Protein AF-A0AAD9Q5M2-F1 (afdb_monomer_lite)

Radius of gyration: 20.78 Å; chains: 1; bounding box: 50×44×52 Å

Foldseek 3Di:
DDDFQKEKEKFFDWDWDPDPDDPDGDIAGQWMKIWMAGPVVRDIAAIEIEGEPPPDPDDPPPDDDPDPRYHYYYDPHPQVRQVVVVVCCVVPAVVVVGGYAYEYCADCRLPPHVVVNCVVVVHDHDPRSVDYHHVVVVVVVCLVVLVDAQLLDKDKDWPPPPDDPVLVCVLLPPAPNPDPPDSPSVVVNCVQAQPDRPPTGMHMDRDGSVRVSCVVVVNDD

Sequence (221 aa):
MGSPEHLVCFHCTTGRVPAEDSDSEEETVSGISWIAVDVKSNQLGSVHRCVVKSGLSGANEALKPNTNLAVSTEAEQLGDALEEFDKFIAKHLTCTGKSWCLVTDGQLPLRHYLHMEACRKKTKLSDHFYSFYDLKKEVKRAVNLGHVLDDTILRARGLPWQASDQDVSNFFKGLNILRFEKGEHRELALKRHKHHLGSRYIEVYRATAQDFLKIVRGKSA

Organism: Acropora cervicornis (NCBI:txid6130)

InterPro domains:
  IPR000504 RNA recognition motif domain [PF28441] (176-219)
  IPR035979 RNA-binding domain superfamily [SSF54928] (149-216)
  IPR036397 Ribonuclease H superfamily [G3DSA:3.30.420.10] (5-191)
  IPR050666 Epithelial Splicing Regulatory [PTHR13976] (151-218)

pLDDT: mean 82.69, std 15.35, range [40.78, 97.38]

Secondary structure (DSSP, 8-state):
-PPPSEEEEEEEEEEE---SS-S---EEEEEEEEEEEETTTTEE-PEEEEEE--S-TT-GGGG--SSTTEEEEEESSHHHHHHHHHHHHIIIIITTT--EEEEESSSHIIIIIIHHHHHHHTPPPPGGGSSEEEHHHHHHHHHHTT---GGG-EEEE---TT--HHHHHHHTTTS-TT-TT-THHHHHHHTTTT-EETTEEPEEEE--HHHHHHHHTT---

Structure (mmCIF, N/CA/C/O backbone):
data_AF-A0AAD9Q5M2-F1
#
_entry.id   AF-A0AAD9Q5M2-F1
#
loop_
_atom_site.group_PDB
_atom_site.id
_atom_site.type_symbol
_atom_site.label_atom_id
_atom_site.label_alt_id
_atom_site.label_comp_id
_atom_site.label_asym_id
_atom_site.label_entity_id
_atom_site.label_seq_id
_atom_site.pdbx_PDB_ins_code
_atom_site.Cartn_x
_atom_site.Cartn_y
_atom_site.Cartn_z
_atom_site.occupancy
_atom_site.B_iso_or_equiv
_atom_site.auth_seq_id
_atom_site.auth_comp_id
_atom_site.auth_asym_id
_atom_site.auth_atom_id
_atom_site.pdbx_PDB_model_num
ATOM 1 N N . MET A 1 1 ? -9.689 -21.876 6.212 1.00 52.84 1 MET A N 1
ATOM 2 C CA . MET A 1 1 ? -10.519 -20.694 5.896 1.00 52.84 1 MET A CA 1
ATOM 3 C C . MET A 1 1 ? -10.543 -20.543 4.385 1.00 52.84 1 MET A C 1
ATOM 5 O O . MET A 1 1 ? -9.517 -20.813 3.773 1.00 52.84 1 MET A O 1
ATOM 9 N N . GLY A 1 2 ? -11.694 -20.221 3.789 1.00 73.12 2 GLY A N 1
ATOM 10 C CA . GLY A 1 2 ? -11.784 -19.961 2.346 1.00 73.12 2 GLY A CA 1
ATOM 11 C C . GLY A 1 2 ? -11.009 -18.702 1.940 1.00 73.12 2 GLY A C 1
ATOM 12 O O . GLY A 1 2 ? -10.593 -17.929 2.803 1.00 73.12 2 GLY A O 1
ATOM 13 N N . SER A 1 3 ? -10.802 -18.504 0.638 1.00 84.06 3 SER A N 1
ATOM 14 C CA . SER A 1 3 ? -10.221 -17.268 0.101 1.00 84.06 3 SER A CA 1
ATOM 15 C C . SER A 1 3 ? -11.133 -16.069 0.408 1.00 84.06 3 SER A C 1
ATOM 17 O O . SER A 1 3 ? -12.341 -16.190 0.187 1.00 84.06 3 SER A O 1
ATOM 19 N N . PRO A 1 4 ? -10.592 -14.933 0.883 1.00 91.50 4 PRO A N 1
ATOM 20 C CA . PRO A 1 4 ? -11.392 -13.752 1.195 1.00 91.50 4 PRO A CA 1
ATOM 21 C C . PRO A 1 4 ? -12.005 -13.154 -0.077 1.00 91.50 4 PRO A C 1
ATOM 23 O O . PRO A 1 4 ? -11.383 -13.155 -1.138 1.00 91.50 4 PRO A O 1
ATOM 26 N N . GLU A 1 5 ? -13.216 -12.612 0.030 1.00 93.69 5 GLU A N 1
ATOM 27 C CA . GLU A 1 5 ? -13.864 -11.901 -1.077 1.00 93.69 5 GLU A CA 1
ATOM 28 C C . GLU A 1 5 ? -13.328 -10.480 -1.252 1.00 93.69 5 GLU A C 1
ATOM 30 O O . GLU A 1 5 ? -13.384 -9.942 -2.356 1.00 93.69 5 GLU A O 1
ATOM 35 N N . HIS A 1 6 ? -12.846 -9.862 -0.171 1.00 95.50 6 HIS A N 1
ATOM 36 C CA . HIS A 1 6 ? -12.293 -8.510 -0.184 1.00 95.50 6 HIS A CA 1
ATOM 37 C C . HIS A 1 6 ? -10.931 -8.462 0.513 1.00 95.50 6 HIS A C 1
ATOM 39 O O . HIS A 1 6 ? -10.715 -9.094 1.548 1.00 95.50 6 HIS A O 1
ATOM 45 N N . LEU A 1 7 ? -10.019 -7.660 -0.027 1.00 96.38 7 LEU A N 1
ATOM 46 C CA . LEU A 1 7 ? -8.771 -7.292 0.637 1.00 96.38 7 LEU A CA 1
ATOM 47 C C . LEU A 1 7 ? -8.882 -5.850 1.117 1.00 96.38 7 LEU A C 1
ATOM 49 O O . LEU A 1 7 ? -9.330 -4.984 0.369 1.00 96.38 7 LEU A O 1
ATOM 53 N N . VAL A 1 8 ? -8.457 -5.578 2.346 1.00 97.00 8 VAL A N 1
ATOM 54 C CA . VAL A 1 8 ? -8.358 -4.210 2.859 1.00 97.00 8 VAL A CA 1
ATOM 55 C C . VAL A 1 8 ? -6.890 -3.865 3.015 1.00 97.00 8 VAL A C 1
ATOM 57 O O . VAL A 1 8 ? -6.238 -4.304 3.961 1.00 97.00 8 VAL A O 1
ATOM 60 N N . CYS A 1 9 ? -6.367 -3.085 2.075 1.00 95.88 9 CYS A N 1
ATOM 61 C CA . CYS A 1 9 ? -5.000 -2.591 2.141 1.00 95.88 9 CYS A CA 1
ATOM 62 C C . CYS A 1 9 ? -4.949 -1.447 3.148 1.00 95.88 9 CYS A C 1
ATOM 64 O O . CYS A 1 9 ? -5.599 -0.425 2.942 1.00 95.88 9 CYS A O 1
ATOM 66 N N . PHE A 1 10 ? -4.183 -1.626 4.218 1.00 96.38 10 PHE A N 1
ATOM 67 C CA . PHE A 1 10 ? -4.043 -0.672 5.309 1.00 96.38 10 PHE A CA 1
ATOM 68 C C . PHE A 1 10 ? -2.602 -0.176 5.405 1.00 96.38 10 PHE A C 1
ATOM 70 O O . PHE A 1 10 ? -1.644 -0.953 5.330 1.00 96.38 10 PHE A O 1
ATOM 77 N N . HIS A 1 11 ? -2.452 1.127 5.605 1.00 94.00 11 HIS A N 1
ATOM 78 C CA . HIS A 1 11 ? -1.169 1.782 5.777 1.00 94.00 11 HIS A CA 1
ATOM 79 C C . HIS A 1 11 ? -1.228 2.798 6.916 1.00 94.00 11 HIS A C 1
ATOM 81 O O . HIS A 1 11 ? -2.185 3.558 7.047 1.00 94.00 11 HIS A O 1
ATOM 87 N N . CYS A 1 12 ? -0.163 2.822 7.707 1.00 91.06 12 CYS A N 1
ATOM 88 C CA . CYS A 1 12 ? 0.040 3.741 8.811 1.00 91.06 12 CYS A CA 1
ATOM 89 C C . CYS A 1 12 ? 1.172 4.697 8.438 1.00 91.06 12 CYS A C 1
ATOM 91 O O . CYS A 1 12 ? 2.267 4.235 8.110 1.00 91.06 12 CYS A O 1
ATOM 93 N N . THR A 1 13 ? 0.916 6.001 8.497 1.00 88.94 13 THR A N 1
ATOM 94 C CA . THR A 1 13 ? 1.941 7.028 8.304 1.00 88.94 13 THR A CA 1
ATOM 95 C C . THR A 1 13 ? 2.505 7.427 9.654 1.00 88.94 13 THR A C 1
ATOM 97 O O . THR A 1 13 ? 1.752 7.698 10.589 1.00 88.94 13 THR A O 1
ATOM 100 N N . THR A 1 14 ? 3.828 7.468 9.754 1.00 87.06 14 THR A N 1
ATOM 101 C CA . THR A 1 14 ? 4.524 7.973 10.934 1.00 87.06 14 THR A CA 1
ATOM 102 C C . THR A 1 14 ? 5.084 9.361 10.654 1.00 87.06 14 THR A C 1
ATOM 104 O O . THR A 1 14 ? 5.370 9.722 9.511 1.00 87.06 14 THR A O 1
ATOM 107 N N . GLY A 1 15 ? 5.185 10.174 11.695 1.00 79.50 15 GLY A N 1
ATOM 108 C CA . GLY A 1 15 ? 5.804 11.486 11.680 1.00 79.50 15 GLY A CA 1
ATOM 109 C C . GLY A 1 15 ? 6.712 11.639 12.890 1.00 79.50 15 GLY A C 1
ATOM 110 O O . GLY A 1 15 ? 6.500 11.014 13.929 1.00 79.50 15 GLY A O 1
ATOM 111 N N . ARG A 1 16 ? 7.736 12.480 12.751 1.00 70.19 16 ARG A N 1
ATOM 112 C CA . ARG A 1 16 ? 8.554 12.889 13.891 1.00 70.19 16 ARG A CA 1
ATOM 113 C C . ARG A 1 16 ? 7.882 14.047 14.600 1.00 70.19 16 ARG A C 1
ATOM 115 O O . ARG A 1 16 ? 7.479 15.017 13.958 1.00 70.19 16 ARG A O 1
ATOM 122 N N . VAL A 1 17 ? 7.814 13.949 15.918 1.00 61.53 17 VAL A N 1
ATOM 123 C CA . VAL A 1 17 ? 7.529 15.089 16.782 1.00 61.53 17 VAL A CA 1
ATOM 124 C C . VAL A 1 17 ? 8.871 15.764 17.081 1.00 61.53 17 VAL A C 1
ATOM 126 O O . VAL A 1 17 ? 9.741 15.101 17.645 1.00 61.53 17 VAL A O 1
ATOM 129 N N . PRO A 1 18 ? 9.097 17.034 16.693 1.00 53.47 18 PRO A N 1
ATOM 130 C CA . PRO A 1 18 ? 10.278 17.764 17.136 1.00 53.47 18 PRO A CA 1
ATOM 131 C C . PRO A 1 18 ? 10.178 17.932 18.655 1.00 53.47 18 PRO A C 1
ATOM 133 O O . PRO A 1 18 ? 9.281 18.618 19.141 1.00 53.47 18 PRO A O 1
ATOM 136 N N . ALA A 1 19 ? 11.035 17.253 19.412 1.00 54.69 19 ALA A N 1
ATOM 137 C CA . ALA A 1 19 ? 11.136 17.476 20.846 1.00 54.69 19 ALA A CA 1
ATOM 138 C C . ALA A 1 19 ? 11.961 18.749 21.069 1.00 54.69 19 ALA A C 1
ATOM 140 O O . ALA A 1 19 ? 13.082 18.830 20.573 1.00 54.69 19 ALA A O 1
ATOM 141 N N . GLU A 1 20 ? 11.421 19.735 21.791 1.00 53.16 20 GLU A N 1
A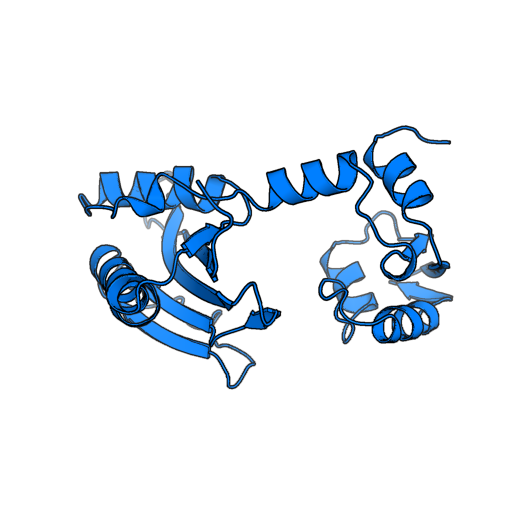TOM 142 C CA . GLU A 1 20 ? 12.157 20.981 22.040 1.00 53.16 20 GLU A CA 1
ATOM 143 C C . GLU A 1 20 ? 13.368 20.801 22.971 1.00 53.16 20 GLU A C 1
ATOM 145 O O . GLU A 1 20 ? 14.237 21.649 22.912 1.00 53.16 20 GLU A O 1
ATOM 150 N N . ASP A 1 21 ? 13.517 19.703 23.729 1.00 48.78 21 ASP A N 1
ATOM 151 C CA . ASP A 1 21 ? 14.682 19.504 24.624 1.00 48.78 21 ASP A CA 1
ATOM 152 C C . ASP A 1 21 ? 14.940 18.021 25.022 1.00 48.78 21 ASP A C 1
ATOM 154 O O . ASP A 1 21 ? 15.323 17.716 26.152 1.00 48.78 21 ASP A O 1
ATOM 158 N N . SER A 1 22 ? 14.718 17.044 24.130 1.00 50.09 22 SER A N 1
ATOM 159 C CA . SER A 1 22 ? 14.981 15.619 24.431 1.00 50.09 22 SER A CA 1
ATOM 160 C C . SER A 1 22 ? 15.646 14.896 23.261 1.00 50.09 22 SER A C 1
ATOM 162 O O . SER A 1 22 ? 15.088 14.868 22.168 1.00 50.09 22 SER A O 1
ATOM 164 N N . ASP A 1 23 ? 16.775 14.221 23.517 1.00 54.19 23 ASP A N 1
ATOM 165 C CA . ASP A 1 23 ? 17.472 13.301 22.588 1.00 54.19 23 ASP A CA 1
ATOM 166 C C . ASP A 1 23 ? 16.627 12.063 22.189 1.00 54.19 23 ASP A C 1
ATOM 168 O O . ASP A 1 23 ? 17.090 11.171 21.475 1.00 54.19 23 ASP A O 1
ATOM 172 N N . SER A 1 24 ? 15.375 11.965 22.649 1.00 53.31 24 SER A N 1
ATOM 173 C CA . SER A 1 24 ? 14.448 10.907 22.248 1.00 53.31 24 SER A CA 1
ATOM 174 C C . SER A 1 24 ? 13.749 11.252 20.926 1.00 53.31 24 SER A C 1
ATOM 176 O O . SER A 1 24 ? 12.698 11.898 20.914 1.00 53.31 24 SER A O 1
ATOM 178 N N . GLU A 1 25 ? 14.299 10.779 19.807 1.00 56.78 25 GLU A N 1
ATOM 179 C CA . GLU A 1 25 ? 13.623 10.787 18.502 1.00 56.78 25 GLU A CA 1
ATOM 180 C C . GLU A 1 25 ? 12.449 9.788 18.496 1.00 56.78 25 GLU A C 1
ATOM 182 O O . GLU A 1 25 ? 12.592 8.630 18.103 1.00 56.78 25 GLU A O 1
ATOM 187 N N . GLU A 1 26 ? 11.267 10.206 18.953 1.00 64.38 26 GLU A N 1
ATOM 188 C CA . GLU A 1 26 ? 10.081 9.347 18.916 1.00 64.38 26 GLU A CA 1
ATOM 189 C C . GLU A 1 26 ? 9.253 9.575 17.643 1.00 64.38 26 GLU A C 1
ATOM 191 O O . GLU A 1 26 ? 8.664 10.638 17.430 1.00 64.38 26 GLU A O 1
ATOM 196 N N . GLU A 1 27 ? 9.184 8.549 16.789 1.00 76.25 27 GLU A N 1
ATOM 197 C CA . GLU A 1 27 ? 8.217 8.492 15.690 1.00 76.25 27 GLU A CA 1
ATOM 198 C C . GLU A 1 27 ? 6.835 8.105 16.226 1.00 76.25 27 GLU A C 1
ATOM 200 O O . GLU A 1 27 ? 6.674 7.081 16.896 1.00 76.25 27 GLU A O 1
ATOM 205 N N . THR A 1 28 ? 5.827 8.910 15.899 1.00 83.75 28 THR A N 1
ATOM 206 C CA . THR A 1 28 ? 4.421 8.651 16.228 1.00 83.75 28 THR A CA 1
ATOM 207 C C . THR A 1 28 ? 3.598 8.525 14.952 1.00 83.75 28 THR A C 1
ATOM 209 O O . THR A 1 28 ? 3.954 9.034 13.893 1.00 83.75 28 THR A O 1
ATOM 212 N N . VAL A 1 29 ? 2.489 7.810 15.025 1.00 88.81 29 VAL A N 1
ATOM 213 C CA . VAL A 1 29 ? 1.484 7.657 13.987 1.00 88.81 29 VAL A CA 1
ATOM 214 C C . VAL A 1 29 ? 0.796 9.001 13.787 1.00 88.81 29 VAL A C 1
ATOM 216 O O . VAL A 1 29 ? 0.002 9.462 14.606 1.00 88.81 29 VAL A O 1
ATOM 219 N N . SER A 1 30 ? 1.103 9.622 12.655 1.00 89.56 30 SER A N 1
ATOM 220 C CA . SER A 1 30 ? 0.523 10.887 12.207 1.00 89.56 30 SER A CA 1
ATOM 221 C C . SER A 1 30 ? -0.753 10.685 11.390 1.00 89.56 30 SER A C 1
ATOM 223 O O . SER A 1 30 ? -1.471 11.640 11.103 1.00 89.56 30 SER A O 1
ATOM 225 N N . GLY A 1 31 ? -1.061 9.447 11.001 1.00 91.81 31 GLY A N 1
ATOM 226 C CA . GLY A 1 31 ? -2.261 9.141 10.241 1.00 91.81 31 GLY A CA 1
ATOM 227 C C . GLY A 1 31 ? -2.369 7.682 9.829 1.00 91.81 31 GLY A C 1
ATOM 228 O O . GLY A 1 31 ? -1.422 6.897 9.914 1.00 91.81 31 GLY A O 1
ATOM 229 N N . ILE A 1 32 ? -3.553 7.330 9.348 1.00 94.56 32 ILE A N 1
ATOM 230 C CA . ILE A 1 32 ? -3.849 6.022 8.774 1.00 94.56 32 ILE A CA 1
ATOM 231 C C . ILE A 1 32 ? -4.537 6.199 7.424 1.00 94.56 32 ILE A C 1
ATOM 233 O O . ILE A 1 32 ? -5.178 7.212 7.142 1.00 94.56 32 ILE A O 1
ATOM 237 N N . SER A 1 33 ? -4.403 5.202 6.563 1.00 95.62 33 SER A N 1
ATOM 238 C CA . SER A 1 33 ? -5.088 5.169 5.279 1.00 95.62 33 SER A CA 1
ATOM 239 C C . SER A 1 33 ? -5.440 3.747 4.895 1.00 95.62 33 SER A C 1
ATOM 241 O O . SER A 1 33 ? -4.725 2.803 5.238 1.00 95.62 33 SER A O 1
ATOM 243 N N . TRP A 1 34 ? -6.553 3.596 4.189 1.00 96.81 34 TRP A N 1
ATOM 244 C CA . TRP A 1 34 ? -7.026 2.295 3.759 1.00 96.81 34 TRP A CA 1
ATOM 245 C C . TRP A 1 34 ? -7.781 2.355 2.437 1.00 96.81 34 TRP A C 1
ATOM 247 O O . TRP A 1 34 ? -8.295 3.393 2.021 1.00 96.81 34 TRP A O 1
ATOM 257 N N . ILE A 1 35 ? -7.847 1.208 1.774 1.00 95.81 35 ILE A N 1
ATOM 258 C CA . ILE A 1 35 ? -8.644 0.995 0.570 1.00 95.81 35 ILE A CA 1
ATOM 259 C C . ILE A 1 35 ? -9.147 -0.447 0.551 1.00 95.81 35 ILE A C 1
ATOM 261 O O . ILE A 1 35 ? -8.401 -1.380 0.850 1.00 95.81 35 ILE A O 1
ATOM 265 N N . ALA A 1 36 ? -10.421 -0.626 0.205 1.00 95.44 36 ALA A N 1
ATOM 266 C CA . ALA A 1 36 ? -11.005 -1.942 -0.019 1.00 95.44 36 ALA A CA 1
ATOM 267 C C . ALA A 1 36 ? -10.875 -2.339 -1.494 1.00 95.44 36 ALA A C 1
ATOM 269 O O . ALA A 1 36 ? -11.099 -1.521 -2.389 1.00 95.44 36 ALA A O 1
ATOM 270 N N . VAL A 1 37 ? -10.540 -3.602 -1.735 1.00 94.81 37 VAL A N 1
ATOM 271 C CA . VAL A 1 37 ? -10.412 -4.206 -3.062 1.00 94.81 37 VAL A CA 1
ATOM 272 C C . VAL A 1 37 ? -11.346 -5.403 -3.137 1.00 94.81 37 VAL A C 1
ATOM 274 O O . VAL A 1 37 ? -11.250 -6.310 -2.309 1.00 94.81 37 VAL A O 1
ATOM 277 N N . ASP A 1 38 ? -12.241 -5.414 -4.120 1.00 92.62 38 ASP A N 1
ATOM 278 C CA . ASP A 1 38 ? -13.070 -6.580 -4.426 1.00 92.62 38 ASP A CA 1
ATOM 279 C C . ASP A 1 38 ? -12.244 -7.579 -5.250 1.00 92.62 38 ASP A C 1
ATOM 281 O O . ASP A 1 38 ? -11.791 -7.273 -6.356 1.00 92.62 38 ASP A O 1
ATOM 285 N N . VAL A 1 39 ? -12.022 -8.775 -4.698 1.00 91.75 39 VAL A N 1
ATOM 286 C CA . VAL A 1 39 ? -11.119 -9.782 -5.280 1.00 91.75 39 VAL A CA 1
ATOM 287 C C . VAL A 1 39 ? -11.690 -10.380 -6.564 1.00 91.75 39 VAL A C 1
ATOM 289 O O . VAL A 1 39 ? -10.938 -10.704 -7.480 1.00 91.75 39 VAL A O 1
ATOM 292 N N . LYS A 1 40 ? -13.016 -10.532 -6.652 1.00 88.44 40 LYS A N 1
ATOM 293 C CA . LYS A 1 40 ? -13.676 -11.181 -7.794 1.00 88.44 40 LYS A CA 1
ATOM 294 C C . LYS A 1 40 ? -13.673 -10.279 -9.025 1.00 88.44 40 LYS A C 1
ATOM 296 O O . LYS A 1 40 ? -13.466 -10.753 -10.136 1.00 88.44 40 LYS A O 1
ATOM 301 N N . SER A 1 41 ? -13.919 -8.990 -8.822 1.00 89.75 41 SER A N 1
ATOM 302 C CA . SER A 1 41 ? -14.012 -7.992 -9.891 1.00 89.75 41 SER A CA 1
ATOM 303 C C . SER A 1 41 ? -12.706 -7.233 -10.141 1.00 89.75 41 SER A C 1
ATOM 305 O O . SER A 1 41 ? -12.623 -6.501 -11.126 1.00 89.75 41 SER A O 1
ATOM 307 N N . ASN A 1 42 ? -11.697 -7.402 -9.275 1.00 85.19 42 ASN A N 1
ATOM 308 C CA . ASN A 1 42 ? -10.450 -6.632 -9.273 1.00 85.19 42 ASN A CA 1
ATOM 309 C C . ASN A 1 42 ? -10.706 -5.111 -9.291 1.00 85.19 42 ASN A C 1
ATOM 311 O O . ASN A 1 42 ? -10.030 -4.344 -9.980 1.00 85.19 42 ASN A O 1
ATOM 315 N N . GLN A 1 43 ? -11.735 -4.672 -8.561 1.00 86.19 43 GLN A N 1
ATOM 316 C CA . GLN A 1 43 ? -12.105 -3.263 -8.464 1.00 86.19 43 GLN A CA 1
ATOM 317 C C . GLN A 1 43 ? -11.622 -2.658 -7.151 1.00 86.19 43 GLN A C 1
ATOM 319 O O . GLN A 1 43 ? -11.790 -3.220 -6.067 1.00 86.19 43 GLN A O 1
ATOM 324 N N . LEU A 1 44 ? -11.029 -1.475 -7.280 1.00 89.06 44 LEU A N 1
ATOM 325 C CA . LEU A 1 44 ? -10.545 -0.643 -6.188 1.00 89.06 44 LEU A CA 1
ATOM 326 C C . LEU A 1 44 ? -11.667 0.292 -5.727 1.00 89.06 44 LEU A C 1
ATOM 328 O O . LEU A 1 44 ? -12.290 0.962 -6.552 1.00 89.06 44 LEU A O 1
ATOM 332 N N . GLY A 1 45 ? -11.903 0.354 -4.417 1.00 89.25 45 GLY A N 1
ATOM 333 C CA . GLY A 1 45 ? -12.743 1.383 -3.808 1.00 89.25 45 GLY A CA 1
ATOM 334 C C . GLY A 1 45 ? -12.049 2.748 -3.743 1.00 89.25 45 GLY A C 1
ATOM 335 O O . GLY A 1 45 ? -10.939 2.937 -4.241 1.00 89.25 45 GLY A O 1
ATOM 336 N N . SER A 1 46 ? -12.695 3.710 -3.087 1.00 91.62 46 SER A N 1
ATOM 337 C CA . SER A 1 46 ? -12.067 4.998 -2.780 1.00 91.62 46 SER A CA 1
ATOM 338 C C . SER A 1 46 ? -10.945 4.827 -1.757 1.00 91.62 46 SER A C 1
ATOM 340 O O . SER A 1 46 ? -11.022 3.980 -0.864 1.00 91.62 46 SER A O 1
ATOM 342 N N . VAL A 1 47 ? -9.904 5.650 -1.872 1.00 93.00 47 VAL A N 1
ATOM 343 C CA . VAL A 1 47 ? -8.855 5.719 -0.848 1.00 93.00 47 VAL A CA 1
ATOM 344 C C . VAL A 1 47 ? -9.388 6.543 0.315 1.00 93.00 47 VAL A C 1
ATOM 346 O O . VAL A 1 47 ? -9.821 7.673 0.112 1.00 93.00 47 VAL A O 1
ATOM 349 N N . HIS A 1 48 ? -9.321 6.000 1.521 1.00 95.31 48 HIS A N 1
ATOM 350 C CA . HIS A 1 48 ? -9.633 6.710 2.753 1.00 95.31 48 HIS A CA 1
ATOM 351 C C . HIS A 1 48 ? -8.339 7.081 3.473 1.00 95.31 48 HIS A C 1
ATOM 353 O O . HIS A 1 48 ? -7.397 6.286 3.522 1.00 95.31 48 HIS A O 1
ATOM 359 N N . ARG A 1 49 ? -8.281 8.288 4.028 1.00 94.25 49 ARG A N 1
ATOM 360 C CA . ARG A 1 49 ? -7.154 8.791 4.811 1.00 94.25 49 ARG A CA 1
ATOM 361 C C . ARG A 1 49 ? -7.680 9.564 6.010 1.00 94.25 49 ARG A C 1
ATOM 363 O O . ARG A 1 49 ? -8.473 10.475 5.829 1.00 94.25 49 ARG A O 1
ATOM 370 N N . CYS A 1 50 ? -7.170 9.252 7.192 1.00 93.81 50 CYS A N 1
ATOM 371 C CA . CYS A 1 50 ? -7.462 9.980 8.418 1.00 93.81 50 CYS A CA 1
ATOM 372 C C . CYS A 1 50 ? -6.146 10.489 9.017 1.00 93.81 50 CYS A C 1
ATOM 374 O O . CYS A 1 50 ? -5.237 9.699 9.290 1.00 93.81 50 CYS A O 1
ATOM 376 N N . VAL A 1 51 ? -6.016 11.808 9.159 1.00 92.06 51 VAL A N 1
ATOM 377 C CA . VAL A 1 51 ? -4.837 12.457 9.754 1.00 92.06 51 VAL A CA 1
ATOM 378 C C . VAL A 1 51 ? -5.063 12.623 11.252 1.00 92.06 51 VAL A C 1
ATOM 380 O O . VAL A 1 51 ? -6.089 13.161 11.660 1.00 92.06 51 VAL A O 1
ATOM 383 N N . VAL A 1 52 ? -4.102 12.195 12.070 1.00 89.94 52 VAL A N 1
ATOM 384 C CA . VAL A 1 52 ? -4.172 12.298 13.532 1.00 89.94 52 VAL A CA 1
ATOM 385 C C . VAL A 1 52 ? -3.437 13.559 13.975 1.00 89.94 52 VAL A C 1
ATOM 387 O O . VAL A 1 52 ? -2.219 13.677 13.817 1.00 89.94 52 VAL A O 1
ATOM 390 N N . LYS A 1 53 ? -4.169 14.510 14.556 1.00 80.56 53 LYS A N 1
ATOM 391 C CA . LYS A 1 53 ? -3.611 15.755 15.090 1.00 80.56 53 LYS A CA 1
ATOM 392 C C . LYS A 1 53 ? -2.854 15.474 16.381 1.00 80.56 53 LYS A C 1
ATOM 394 O O . LYS A 1 53 ? -3.380 15.584 17.481 1.00 80.56 53 LYS A O 1
ATOM 399 N N . SER A 1 54 ? -1.577 15.135 16.265 1.00 64.00 54 SER A N 1
ATOM 400 C CA . SER A 1 54 ? -0.700 14.973 17.426 1.00 64.00 54 SER A CA 1
ATOM 401 C C . SER A 1 54 ? -0.280 16.332 18.008 1.00 64.00 54 SER A C 1
ATOM 403 O O . SER A 1 54 ? 0.896 16.665 17.957 1.00 64.00 54 SER A O 1
ATOM 405 N N . GLY A 1 55 ? -1.222 17.142 18.511 1.00 54.12 55 GLY A N 1
ATOM 406 C CA . GLY A 1 55 ? -0.988 18.316 19.378 1.00 54.12 55 GLY A CA 1
ATOM 407 C C . GLY A 1 55 ? -0.100 19.466 18.862 1.00 54.12 55 GLY A C 1
ATOM 408 O O . GLY A 1 55 ? -0.029 20.502 19.513 1.00 54.12 55 GLY A O 1
ATOM 409 N N . LEU A 1 56 ? 0.556 19.331 17.708 1.00 47.41 56 LEU A N 1
ATOM 410 C CA . LEU A 1 56 ? 1.473 20.308 17.127 1.00 47.41 56 LEU A CA 1
ATOM 411 C C . LEU A 1 56 ? 0.922 20.766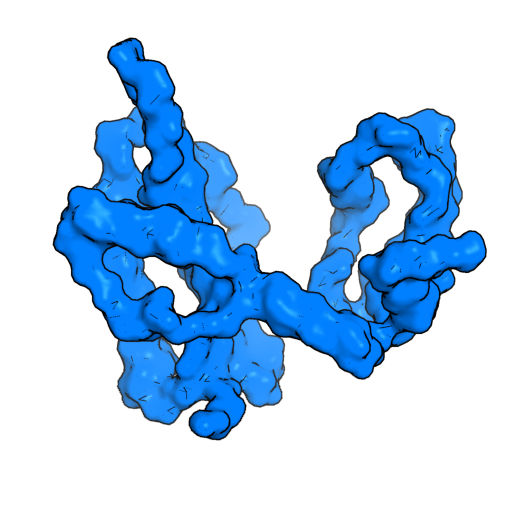 15.777 1.00 47.41 56 LEU A C 1
ATOM 413 O O . LEU A 1 56 ? 1.022 20.092 14.751 1.00 47.41 56 LEU A O 1
ATOM 417 N N . SER A 1 57 ? 0.299 21.939 15.811 1.00 42.81 57 SER A N 1
ATOM 418 C CA . SER A 1 57 ? -0.160 22.680 14.641 1.00 42.81 57 SER A CA 1
ATOM 419 C C . SER A 1 57 ? 1.049 23.105 13.798 1.00 42.81 57 SER A C 1
ATOM 421 O O . SER A 1 57 ? 1.693 24.098 14.125 1.00 42.81 57 SER A O 1
ATOM 423 N N . GLY A 1 58 ? 1.364 22.391 12.708 1.00 44.56 58 GLY A N 1
ATOM 424 C CA . GLY A 1 58 ? 2.378 22.895 11.769 1.00 44.56 58 GLY A CA 1
ATOM 425 C C . GLY A 1 58 ? 2.765 22.068 10.538 1.00 44.56 58 GLY A C 1
ATOM 426 O O . GLY A 1 58 ? 3.292 22.653 9.600 1.00 44.56 58 GLY A O 1
ATOM 427 N N . ALA A 1 59 ? 2.510 20.756 10.464 1.00 43.09 59 ALA A N 1
ATOM 428 C CA . ALA A 1 59 ? 3.126 19.911 9.419 1.00 43.09 59 ALA A CA 1
ATOM 429 C C . ALA A 1 59 ? 2.163 19.303 8.371 1.00 43.09 59 ALA A C 1
ATOM 431 O O . ALA A 1 59 ? 2.511 18.330 7.706 1.00 43.09 59 ALA A O 1
ATOM 432 N N . ASN A 1 60 ? 0.960 19.860 8.180 1.00 47.38 60 ASN A N 1
ATOM 433 C CA . ASN A 1 60 ? -0.082 19.236 7.341 1.00 47.38 60 ASN A CA 1
ATOM 434 C C . ASN A 1 60 ? -0.019 19.537 5.825 1.00 47.38 60 ASN A C 1
ATOM 436 O O . ASN A 1 60 ? -0.866 19.055 5.074 1.00 47.38 60 ASN A O 1
ATOM 440 N N . GLU A 1 61 ? 0.977 20.273 5.322 1.00 49.12 61 GLU A N 1
ATOM 441 C CA . GLU A 1 61 ? 1.005 20.669 3.899 1.00 49.12 61 GLU A CA 1
ATOM 442 C C . GLU A 1 61 ? 1.494 19.566 2.930 1.00 49.12 61 GLU A C 1
ATOM 444 O O . GLU A 1 61 ? 1.236 19.654 1.731 1.00 49.12 61 GLU A O 1
ATOM 449 N N . ALA A 1 62 ? 2.135 18.488 3.405 1.00 43.41 62 ALA A N 1
ATOM 450 C CA . ALA A 1 62 ? 2.734 17.466 2.528 1.00 43.41 62 ALA A CA 1
ATOM 451 C C . ALA A 1 62 ? 1.781 16.335 2.071 1.00 43.41 62 ALA A C 1
ATOM 453 O O . ALA A 1 62 ? 2.182 15.470 1.292 1.00 43.41 62 ALA A O 1
ATOM 454 N N . LEU A 1 63 ? 0.522 16.312 2.530 1.00 48.38 63 LEU A N 1
ATOM 455 C CA . LEU A 1 63 ? -0.403 15.177 2.340 1.00 48.38 63 LEU A CA 1
ATOM 456 C C . LEU A 1 63 ? -1.661 15.499 1.514 1.00 48.38 63 LEU A C 1
ATOM 458 O O . LEU A 1 63 ? -2.625 14.728 1.553 1.00 48.38 63 LEU A O 1
ATOM 462 N N . LYS A 1 64 ? -1.668 16.579 0.721 1.00 43.50 64 LYS A N 1
ATOM 463 C CA . LYS A 1 64 ? -2.785 16.860 -0.199 1.00 43.50 64 LYS A CA 1
ATOM 464 C C . LYS A 1 64 ? -2.786 15.847 -1.362 1.00 43.50 64 LYS A C 1
ATOM 466 O O . LYS A 1 64 ? -1.790 15.738 -2.079 1.00 43.50 64 LYS A O 1
ATOM 471 N N . PRO A 1 65 ? -3.861 15.062 -1.558 1.00 46.53 65 PRO A N 1
ATOM 472 C CA . PRO A 1 65 ? -3.925 14.077 -2.632 1.00 46.53 65 PRO A CA 1
ATOM 473 C C . PRO A 1 65 ? -4.071 14.765 -3.997 1.00 46.53 65 PRO A C 1
ATOM 475 O O . PRO A 1 65 ? -5.028 15.491 -4.234 1.00 46.53 65 PRO A O 1
ATOM 478 N N . ASN A 1 66 ? -3.182 14.456 -4.945 1.00 40.78 66 ASN A N 1
ATOM 479 C CA . ASN A 1 66 ? -3.299 14.863 -6.357 1.00 40.78 66 ASN A CA 1
ATOM 480 C C . ASN A 1 66 ? -4.365 14.057 -7.141 1.00 40.78 66 ASN A C 1
ATOM 482 O O . ASN A 1 66 ? -4.253 13.889 -8.353 1.00 40.78 66 ASN A O 1
ATOM 486 N N . THR A 1 67 ? -5.388 13.507 -6.477 1.00 48.66 67 THR A N 1
ATOM 487 C CA . THR A 1 67 ? -6.385 12.634 -7.126 1.00 48.66 67 THR A CA 1
ATOM 488 C C . THR A 1 67 ? -7.783 12.849 -6.548 1.00 48.66 67 THR A C 1
ATOM 490 O O . THR A 1 67 ? -7.985 12.713 -5.346 1.00 48.66 67 THR A O 1
ATOM 493 N N . ASN A 1 68 ? -8.758 13.123 -7.421 1.00 52.69 68 ASN A N 1
ATOM 494 C CA . ASN A 1 68 ? -10.174 13.395 -7.112 1.00 52.69 68 ASN A CA 1
ATOM 495 C C . ASN A 1 68 ? -10.962 12.190 -6.528 1.00 52.69 68 ASN A C 1
ATOM 497 O O . ASN A 1 68 ? -12.188 12.202 -6.547 1.00 52.69 68 ASN A O 1
ATOM 501 N N . LEU A 1 69 ? -10.289 11.135 -6.050 1.00 64.00 69 LEU A N 1
ATOM 502 C CA . LEU A 1 69 ? -10.896 9.874 -5.582 1.00 64.00 69 LEU A CA 1
ATOM 503 C C . LEU A 1 69 ? -10.562 9.524 -4.117 1.00 64.00 69 LEU A C 1
ATOM 505 O O . LEU A 1 69 ? -10.856 8.417 -3.663 1.00 64.00 69 LEU A O 1
ATOM 509 N N . ALA A 1 70 ? -9.911 10.437 -3.392 1.00 76.19 70 ALA A N 1
ATOM 510 C CA . ALA A 1 70 ? -9.512 10.241 -2.003 1.00 76.19 70 ALA A CA 1
ATOM 511 C C . ALA A 1 70 ? -10.482 10.948 -1.042 1.00 76.19 70 ALA A C 1
ATOM 513 O O . ALA A 1 70 ? -10.765 12.134 -1.202 1.00 76.19 70 ALA A O 1
ATOM 514 N N . VAL A 1 71 ? -10.964 10.219 -0.037 1.00 86.19 71 VAL A N 1
ATOM 515 C CA . VAL A 1 71 ? -11.708 10.753 1.108 1.00 86.19 71 VAL A CA 1
ATOM 516 C C . VAL A 1 71 ? -10.703 11.010 2.225 1.00 86.19 71 VAL A C 1
ATOM 518 O O . VAL A 1 71 ? -10.044 10.075 2.681 1.00 86.19 71 VAL A O 1
ATOM 521 N N . SER A 1 72 ? -10.580 12.266 2.647 1.00 88.38 72 SER A N 1
ATOM 522 C CA . SER A 1 72 ? -9.668 12.675 3.718 1.00 88.38 72 SER A CA 1
ATOM 523 C C . SER A 1 72 ? -10.447 13.235 4.904 1.00 88.38 72 SER A C 1
ATOM 525 O O . SER A 1 72 ? -11.299 14.105 4.720 1.00 88.38 72 SER A O 1
ATOM 527 N N . THR A 1 73 ? -10.124 12.766 6.102 1.00 91.25 73 THR A N 1
ATOM 528 C CA . THR A 1 73 ? -10.687 13.199 7.384 1.00 91.25 73 THR A CA 1
ATOM 529 C C . THR A 1 73 ? -9.574 13.539 8.374 1.00 91.25 73 THR A C 1
ATOM 531 O O . THR A 1 73 ? -8.390 13.267 8.142 1.00 91.25 73 THR A O 1
ATOM 534 N N . GLU A 1 74 ? -9.954 14.170 9.480 1.00 92.44 74 GLU A N 1
ATOM 535 C CA . GLU A 1 74 ? -9.059 14.509 10.581 1.00 92.44 74 GLU A CA 1
ATOM 536 C C . GLU A 1 74 ? -9.607 13.918 11.881 1.00 92.44 74 GLU A C 1
ATOM 538 O O . GLU A 1 74 ? -10.816 13.936 12.116 1.00 92.44 74 GLU A O 1
ATOM 543 N N . ALA A 1 75 ? -8.704 13.427 12.722 1.00 90.31 75 ALA A N 1
ATOM 544 C CA . ALA A 1 75 ? -8.981 12.873 14.037 1.00 90.31 75 ALA A CA 1
ATOM 545 C C . ALA A 1 75 ? -8.126 13.577 15.095 1.00 90.31 75 ALA A C 1
ATOM 547 O O . ALA A 1 75 ? -6.964 13.916 14.850 1.00 90.31 75 ALA A O 1
ATOM 548 N N . GLU A 1 76 ? -8.688 13.764 16.287 1.00 88.44 76 GLU A N 1
ATOM 549 C CA . GLU A 1 76 ? -7.964 14.345 17.420 1.00 88.44 76 GLU A CA 1
ATOM 550 C C . GLU A 1 76 ? -7.007 13.316 18.038 1.00 88.44 76 GLU A C 1
ATOM 552 O O . GLU A 1 76 ? -5.889 13.648 18.428 1.00 88.44 76 GLU A O 1
ATOM 557 N N . GLN A 1 77 ? -7.409 12.042 18.084 1.00 90.75 77 GLN A N 1
ATOM 558 C CA . GLN A 1 77 ? -6.590 10.955 18.612 1.00 90.75 77 GLN A CA 1
ATOM 559 C C . GLN A 1 77 ? -6.535 9.751 17.668 1.00 90.75 77 GLN A C 1
ATOM 561 O O . GLN A 1 77 ? -7.398 9.543 16.817 1.00 90.75 77 GLN A O 1
ATOM 566 N N . LEU A 1 78 ? -5.522 8.897 17.864 1.00 90.69 78 LEU A N 1
ATOM 567 C CA . LEU A 1 78 ? -5.386 7.645 17.111 1.00 90.69 78 LEU A CA 1
ATOM 568 C C . LEU A 1 78 ? -6.622 6.743 17.275 1.00 90.69 78 LEU A C 1
ATOM 570 O O . LEU A 1 78 ? -7.016 6.071 16.328 1.00 90.69 78 LEU A O 1
ATOM 574 N N . GLY A 1 79 ? -7.243 6.747 18.459 1.00 93.12 79 GLY A N 1
ATOM 575 C CA . GLY A 1 79 ? -8.473 5.997 18.717 1.00 93.12 79 GLY A CA 1
ATOM 576 C C . GLY A 1 79 ? -9.624 6.405 17.803 1.00 93.12 79 GLY A C 1
ATOM 577 O O . GLY A 1 79 ? -10.270 5.527 17.241 1.00 93.12 79 GLY A O 1
ATOM 578 N N . ASP A 1 80 ? -9.820 7.706 17.583 1.00 94.25 80 ASP A N 1
ATOM 579 C CA . ASP A 1 80 ? -10.906 8.212 16.734 1.00 94.25 80 ASP A CA 1
ATOM 580 C C . ASP A 1 80 ? -10.689 7.813 15.267 1.00 94.25 80 ASP A C 1
ATOM 582 O O . ASP A 1 80 ? -11.621 7.395 14.580 1.00 94.25 80 ASP A O 1
ATOM 586 N N . ALA A 1 81 ? -9.436 7.868 14.801 1.00 94.56 81 ALA A N 1
ATOM 587 C CA . ALA A 1 81 ? -9.074 7.426 13.458 1.00 94.56 81 ALA A CA 1
ATOM 588 C C . ALA A 1 81 ? -9.338 5.922 13.265 1.00 94.56 81 ALA A C 1
ATOM 590 O O . ALA A 1 81 ? -9.893 5.499 12.250 1.00 94.56 81 ALA A O 1
ATOM 591 N N . LEU A 1 82 ? -8.972 5.100 14.251 1.00 95.69 82 LEU A N 1
ATOM 592 C CA . LEU A 1 82 ? -9.233 3.660 14.219 1.00 95.69 82 LEU A CA 1
ATOM 593 C C . LEU A 1 82 ? -10.730 3.339 14.299 1.00 95.69 82 LEU A C 1
ATOM 595 O O . LEU A 1 82 ? -11.190 2.424 13.623 1.00 95.69 82 LEU A O 1
ATOM 599 N N . GLU A 1 83 ? -11.506 4.116 15.054 1.00 95.75 83 GLU A N 1
ATOM 600 C CA . GLU A 1 83 ? -12.960 3.971 15.088 1.00 95.75 83 GLU A CA 1
ATOM 601 C C . GLU A 1 83 ? -13.591 4.309 13.726 1.00 95.75 83 GLU A C 1
ATOM 603 O O . GLU A 1 83 ? -14.550 3.662 13.301 1.00 95.75 83 GLU A O 1
ATOM 608 N N . GLU A 1 84 ? -13.049 5.294 13.004 1.00 95.94 84 GLU A N 1
ATOM 609 C CA . GLU A 1 84 ? -13.475 5.603 11.637 1.00 95.94 84 GLU A CA 1
ATOM 610 C C . GLU A 1 84 ? -13.216 4.429 10.682 1.00 95.94 84 GLU A C 1
ATOM 612 O O . GLU A 1 84 ? -14.101 4.045 9.905 1.00 95.94 84 GLU A O 1
ATOM 617 N N . PHE A 1 85 ? -12.038 3.812 10.783 1.00 97.00 85 PHE A N 1
ATOM 618 C CA . PHE A 1 85 ? -11.721 2.589 10.052 1.00 97.00 85 PHE A CA 1
ATOM 619 C C . PHE A 1 85 ? -12.706 1.459 10.394 1.00 97.00 85 PHE A C 1
ATOM 621 O O . PHE A 1 85 ? -13.294 0.855 9.494 1.00 97.00 85 PHE A O 1
ATOM 628 N N . ASP A 1 86 ? -12.967 1.218 11.678 1.00 96.75 86 ASP A N 1
ATOM 629 C CA . ASP A 1 86 ? -13.881 0.167 12.132 1.00 96.75 86 ASP A CA 1
ATOM 630 C C . ASP A 1 86 ? -15.317 0.395 11.637 1.00 96.75 86 ASP A C 1
ATOM 632 O O . ASP A 1 86 ? -15.976 -0.541 11.170 1.00 96.75 86 ASP A O 1
ATOM 636 N N . LYS A 1 87 ? -15.794 1.647 11.651 1.00 96.06 87 LYS A N 1
ATOM 637 C CA . LYS A 1 87 ? -17.096 2.038 11.084 1.00 96.06 87 LYS A CA 1
ATOM 638 C C . LYS A 1 87 ? -17.163 1.755 9.587 1.00 96.06 87 LYS A C 1
ATOM 640 O O . LYS A 1 87 ? -18.181 1.246 9.107 1.00 96.06 87 LYS A O 1
ATOM 645 N N . PHE A 1 88 ? -16.094 2.051 8.847 1.00 96.31 88 PHE A N 1
ATOM 646 C CA . PHE A 1 88 ? -16.007 1.729 7.425 1.00 96.31 88 PHE A CA 1
ATOM 647 C C . PHE A 1 88 ? -16.105 0.214 7.196 1.00 96.31 88 PHE A C 1
ATOM 649 O O . PHE A 1 88 ? -16.938 -0.242 6.409 1.00 96.31 88 PHE A O 1
ATOM 656 N N . ILE A 1 89 ? -15.310 -0.576 7.916 1.00 96.38 89 ILE A N 1
ATOM 657 C CA . ILE A 1 89 ? -15.306 -2.038 7.803 1.00 96.38 89 ILE A CA 1
ATOM 658 C C . ILE A 1 89 ? -16.679 -2.626 8.130 1.00 96.38 89 ILE A C 1
ATOM 660 O O . ILE A 1 89 ? -17.200 -3.442 7.364 1.00 96.38 89 ILE A O 1
ATOM 664 N N . ALA A 1 90 ? -17.290 -2.187 9.232 1.00 94.94 90 ALA A N 1
ATOM 665 C CA . ALA A 1 90 ? -18.610 -2.641 9.644 1.00 94.94 90 ALA A CA 1
ATOM 666 C C . ALA A 1 90 ? -19.646 -2.376 8.545 1.00 94.94 90 ALA A C 1
ATOM 668 O O . ALA A 1 90 ? -20.330 -3.298 8.099 1.00 94.94 90 ALA A O 1
ATOM 669 N N . LYS A 1 91 ? -19.695 -1.137 8.048 1.00 93.94 91 LYS A N 1
ATOM 670 C CA . LYS A 1 91 ? -20.661 -0.700 7.037 1.00 93.94 91 LYS A CA 1
ATOM 671 C C . LYS A 1 91 ? -20.487 -1.408 5.693 1.00 93.94 91 LYS A C 1
ATOM 673 O O . LYS A 1 91 ? -21.480 -1.774 5.069 1.00 93.94 91 LYS A O 1
ATOM 678 N N . HIS A 1 92 ? -19.252 -1.562 5.221 1.00 91.38 92 HIS A N 1
ATOM 679 C CA . HIS A 1 92 ? -18.990 -1.992 3.846 1.00 91.38 92 HIS A CA 1
ATOM 680 C C . HIS A 1 92 ? -18.756 -3.502 3.703 1.00 91.38 92 HIS A C 1
ATOM 682 O O . HIS A 1 92 ? -19.048 -4.053 2.637 1.00 91.38 92 HIS A O 1
ATOM 688 N N . LEU A 1 93 ? -18.274 -4.183 4.749 1.00 91.75 93 LEU A N 1
ATOM 689 C CA . LEU A 1 93 ? -17.822 -5.577 4.667 1.00 91.75 93 LEU A CA 1
ATOM 690 C C . LEU A 1 93 ? -18.529 -6.489 5.677 1.00 91.75 93 LEU A C 1
ATOM 692 O O . LEU A 1 93 ? -19.152 -7.474 5.286 1.00 91.75 93 LEU A O 1
ATOM 696 N N . THR A 1 94 ? -18.482 -6.164 6.971 1.00 88.88 94 THR A N 1
ATOM 697 C CA . THR A 1 94 ? -18.981 -7.084 8.009 1.00 88.88 94 THR A CA 1
ATOM 698 C C . THR A 1 94 ? -20.507 -7.195 7.994 1.00 88.88 94 THR A C 1
ATOM 700 O O . THR A 1 94 ? -21.038 -8.302 7.943 1.00 88.88 94 THR A O 1
ATOM 703 N N . CYS A 1 95 ? -21.235 -6.072 7.973 1.00 86.88 95 CYS A N 1
ATOM 704 C CA . CYS A 1 95 ? -22.704 -6.081 7.949 1.00 86.88 95 CYS A CA 1
ATOM 705 C C . CYS A 1 95 ? -23.284 -6.608 6.628 1.00 86.88 95 CYS A C 1
ATOM 707 O O . CYS A 1 95 ? -24.451 -6.986 6.583 1.00 86.88 95 CYS A O 1
ATOM 709 N N . THR A 1 96 ? -22.486 -6.652 5.560 1.00 87.00 96 THR A N 1
ATOM 710 C CA . THR A 1 96 ? -22.885 -7.216 4.262 1.00 87.00 96 THR A CA 1
ATOM 711 C C . THR A 1 96 ? -22.582 -8.714 4.153 1.00 87.00 96 THR A C 1
ATOM 713 O O . THR A 1 96 ? -22.897 -9.322 3.132 1.00 87.00 96 THR A O 1
ATOM 716 N N . GLY A 1 97 ? -21.989 -9.321 5.192 1.00 87.56 97 GLY A N 1
ATOM 717 C CA . GLY A 1 97 ? -21.627 -10.740 5.227 1.00 87.56 97 GLY A CA 1
ATOM 718 C C . GLY A 1 97 ? -20.433 -11.103 4.342 1.00 87.56 97 GLY A C 1
ATOM 719 O O . GLY A 1 97 ? -20.182 -12.285 4.113 1.00 87.56 97 GLY A O 1
ATOM 720 N N . LYS A 1 98 ? -19.697 -10.108 3.834 1.00 87.62 98 LYS A N 1
ATOM 721 C CA . LYS A 1 98 ? -18.553 -10.318 2.947 1.00 87.62 98 LYS A CA 1
ATOM 722 C C . LYS A 1 98 ? -17.338 -10.758 3.749 1.00 87.62 98 LYS A C 1
ATOM 724 O O . LYS A 1 98 ? -16.934 -10.098 4.707 1.00 87.62 98 LYS A O 1
ATOM 729 N N . SER A 1 99 ? -16.707 -11.845 3.318 1.00 93.56 99 SER A N 1
ATOM 730 C CA . SER A 1 99 ? -15.428 -12.256 3.903 1.00 93.56 99 SER A CA 1
ATOM 731 C C . SER A 1 99 ? -14.307 -11.314 3.463 1.00 93.56 99 SER A C 1
ATOM 733 O O . SER A 1 99 ? -14.212 -10.937 2.291 1.00 93.56 99 SER A O 1
ATOM 735 N N . TRP A 1 100 ? -13.441 -10.928 4.395 1.00 95.31 100 TRP A N 1
ATOM 736 C CA . TRP A 1 100 ? -12.346 -10.011 4.109 1.00 95.31 100 TRP A CA 1
ATOM 737 C C . TRP A 1 100 ? -11.135 -10.272 5.001 1.00 95.31 100 TRP A C 1
ATOM 739 O O . TRP A 1 100 ? -11.229 -10.969 6.012 1.00 95.31 100 TRP A O 1
ATOM 749 N N . CYS A 1 101 ? -9.993 -9.709 4.623 1.00 94.88 101 CYS A N 1
ATOM 750 C CA . CYS A 1 101 ? -8.790 -9.718 5.448 1.00 94.88 101 CYS A CA 1
ATOM 751 C C . CYS A 1 101 ? -7.998 -8.419 5.302 1.00 94.88 101 CYS A C 1
ATOM 753 O O . CYS A 1 101 ? -8.027 -7.762 4.255 1.00 94.88 101 CYS A O 1
ATOM 755 N N . LEU A 1 102 ? -7.236 -8.092 6.341 1.00 96.06 102 LEU A N 1
ATOM 756 C CA . LEU A 1 102 ? -6.311 -6.970 6.329 1.00 96.06 102 LEU A CA 1
ATOM 757 C C . LEU A 1 102 ? -5.044 -7.327 5.536 1.00 96.06 102 LEU A C 1
ATOM 759 O O . LEU A 1 102 ? -4.526 -8.441 5.640 1.00 96.06 102 LEU A O 1
ATOM 763 N N . VAL A 1 103 ? -4.528 -6.375 4.765 1.00 95.81 103 VAL A N 1
ATOM 764 C CA . VAL A 1 103 ? -3.287 -6.496 3.991 1.00 95.81 103 VAL A CA 1
ATOM 765 C C . VAL A 1 103 ? -2.394 -5.304 4.303 1.00 95.81 103 VAL A C 1
ATOM 767 O O . VAL A 1 103 ? -2.858 -4.165 4.298 1.00 95.81 103 VAL A O 1
ATOM 770 N N . THR A 1 104 ? -1.107 -5.546 4.541 1.00 95.00 104 THR A N 1
ATOM 771 C CA . THR A 1 104 ? -0.122 -4.488 4.806 1.00 95.00 104 THR A CA 1
ATOM 772 C C . THR A 1 104 ? 1.112 -4.644 3.922 1.00 95.00 104 THR A C 1
ATOM 774 O O . THR A 1 104 ? 1.501 -5.757 3.558 1.00 95.00 104 THR A O 1
ATOM 777 N N . ASP A 1 105 ? 1.778 -3.531 3.601 1.00 91.62 105 ASP A N 1
ATOM 778 C CA . ASP A 1 105 ? 3.074 -3.548 2.907 1.00 91.62 105 ASP A CA 1
ATOM 779 C C . ASP A 1 105 ? 4.232 -3.864 3.875 1.00 91.62 105 ASP A C 1
ATOM 781 O O . ASP A 1 105 ? 5.065 -3.028 4.238 1.00 91.62 105 ASP A O 1
ATOM 785 N N . GLY A 1 106 ? 4.260 -5.110 4.342 1.00 89.06 106 GLY A N 1
ATOM 786 C CA . GLY A 1 106 ? 5.179 -5.556 5.380 1.00 89.06 106 GLY A CA 1
ATOM 787 C C . GLY A 1 106 ? 4.606 -5.428 6.788 1.00 89.06 106 GLY A C 1
ATOM 788 O O . GLY A 1 106 ? 3.620 -4.737 7.045 1.00 89.06 106 GLY A O 1
ATOM 789 N N . GLN A 1 107 ? 5.248 -6.113 7.730 1.00 89.81 107 GLN A N 1
ATOM 790 C CA . GLN A 1 107 ? 4.789 -6.171 9.120 1.00 89.81 107 GLN A CA 1
ATOM 791 C C . GLN A 1 107 ? 5.135 -4.938 9.979 1.00 89.81 107 GLN A C 1
ATOM 793 O O . GLN A 1 107 ? 4.490 -4.739 11.005 1.00 89.81 107 GLN A O 1
ATOM 798 N N . LEU A 1 108 ? 6.147 -4.138 9.608 1.00 86.81 108 LEU A N 1
ATOM 799 C CA . LEU A 1 108 ? 6.652 -3.028 10.438 1.00 86.81 108 LEU A CA 1
ATOM 800 C C . LEU A 1 108 ? 5.604 -1.927 10.705 1.00 86.81 108 LEU A C 1
ATOM 802 O O . LEU A 1 108 ? 5.393 -1.631 11.881 1.00 86.81 108 LEU A O 1
ATOM 806 N N . PRO A 1 109 ? 4.890 -1.382 9.691 1.00 83.81 109 PRO A N 1
ATOM 807 C CA . PRO A 1 109 ? 3.842 -0.371 9.896 1.00 83.81 109 PRO A CA 1
ATOM 808 C C . PRO A 1 109 ? 2.822 -0.756 10.969 1.00 83.81 109 PRO A C 1
ATOM 810 O O . PRO A 1 109 ? 2.422 0.062 11.791 1.00 83.81 109 PRO A O 1
ATOM 813 N N . LEU A 1 110 ? 2.431 -2.030 10.985 1.00 88.50 110 LEU A N 1
ATOM 814 C CA . LEU A 1 110 ? 1.395 -2.509 11.883 1.00 88.50 110 LEU A CA 1
ATOM 815 C C . LEU A 1 110 ? 1.946 -2.923 13.250 1.00 88.50 110 LEU A C 1
ATOM 817 O O . LEU A 1 110 ? 1.481 -2.441 14.280 1.00 88.50 110 LEU A O 1
ATOM 821 N N . ARG A 1 111 ? 2.943 -3.815 13.267 1.00 88.56 111 ARG A N 1
ATOM 822 C CA . ARG A 1 111 ? 3.435 -4.427 14.510 1.00 88.56 111 ARG A CA 1
ATOM 823 C C . ARG A 1 111 ? 4.368 -3.527 15.301 1.00 88.56 111 ARG A C 1
ATOM 825 O O . ARG A 1 111 ? 4.409 -3.653 16.517 1.00 88.56 111 ARG A O 1
ATOM 832 N N . HIS A 1 112 ? 5.146 -2.685 14.625 1.00 88.69 112 HIS A N 1
ATOM 833 C CA . HIS A 1 112 ? 6.084 -1.804 15.307 1.00 88.69 112 HIS A CA 1
ATOM 834 C C . HIS A 1 112 ? 5.442 -0.461 15.617 1.00 88.69 112 HIS A C 1
ATOM 836 O O . HIS A 1 112 ? 5.477 -0.048 16.760 1.00 88.69 112 HIS A O 1
ATOM 842 N N . TYR A 1 113 ? 4.805 0.194 14.648 1.00 89.81 113 TYR A N 1
ATOM 843 C CA . TYR A 1 113 ? 4.286 1.541 14.883 1.00 89.81 113 TYR A CA 1
ATOM 844 C C . TYR A 1 113 ? 2.887 1.525 15.497 1.00 89.81 113 TYR A C 1
ATOM 846 O O . TYR A 1 113 ? 2.718 1.949 16.639 1.00 89.81 113 TYR A O 1
ATOM 854 N N . LEU A 1 114 ? 1.893 0.960 14.801 1.00 92.38 114 LEU A N 1
ATOM 855 C CA . LEU A 1 114 ? 0.506 1.016 15.275 1.00 92.38 114 LEU A CA 1
ATOM 856 C C . LEU A 1 114 ? 0.304 0.313 16.628 1.00 92.38 114 LEU A C 1
ATOM 858 O O . LEU A 1 114 ? -0.307 0.882 17.528 1.00 92.38 114 LEU A O 1
ATOM 862 N N . HIS A 1 115 ? 0.809 -0.914 16.792 1.00 93.25 115 HIS A N 1
ATOM 863 C CA . HIS A 1 115 ? 0.636 -1.663 18.045 1.00 93.25 115 HIS A CA 1
ATOM 864 C C . HIS A 1 115 ? 1.357 -1.007 19.225 1.00 93.25 115 HIS A C 1
ATOM 866 O O . HIS A 1 115 ? 0.789 -0.932 20.314 1.00 93.25 115 HIS A O 1
ATOM 872 N N . MET A 1 116 ? 2.584 -0.514 19.023 1.00 89.81 116 MET A N 1
ATOM 873 C CA . MET A 1 116 ? 3.302 0.197 20.083 1.00 89.81 116 MET A CA 1
ATOM 874 C C . MET A 1 116 ? 2.558 1.465 20.476 1.00 89.81 116 MET A C 1
ATOM 876 O O . MET A 1 116 ? 2.382 1.722 21.664 1.00 89.81 116 MET A O 1
ATOM 880 N N . GLU A 1 117 ? 2.079 2.238 19.503 1.00 89.06 117 GLU A N 1
ATOM 881 C CA . GLU A 1 117 ? 1.359 3.466 19.805 1.00 89.06 117 GLU A CA 1
ATOM 882 C C . GLU A 1 117 ? 0.024 3.217 20.501 1.00 89.06 117 GLU A C 1
ATOM 884 O O . GLU A 1 117 ? -0.281 3.894 21.481 1.00 89.06 117 GLU A O 1
ATOM 889 N N . ALA A 1 118 ? -0.740 2.218 20.061 1.00 91.62 118 ALA A N 1
ATOM 890 C CA . ALA A 1 118 ? -1.979 1.833 20.723 1.00 91.62 118 ALA A CA 1
ATOM 891 C C . ALA A 1 118 ? -1.729 1.428 22.186 1.00 91.62 118 ALA A C 1
ATOM 893 O O . ALA A 1 118 ? -2.445 1.881 23.080 1.00 91.62 118 ALA A O 1
ATOM 894 N N . CYS A 1 119 ? -0.659 0.670 22.457 1.00 90.56 119 CYS A N 1
ATOM 895 C CA . CYS A 1 119 ? -0.232 0.358 23.822 1.00 90.56 119 CYS A CA 1
ATOM 896 C C . CYS A 1 119 ? 0.128 1.620 24.626 1.00 90.56 119 CYS A C 1
ATOM 898 O O . CYS A 1 119 ? -0.321 1.765 25.764 1.00 90.56 119 CYS A O 1
ATOM 900 N N . ARG A 1 120 ? 0.895 2.555 24.046 1.00 87.75 120 ARG A N 1
ATOM 901 C CA . ARG A 1 120 ? 1.318 3.808 24.709 1.00 87.75 120 ARG A CA 1
ATOM 902 C C . ARG A 1 120 ? 0.135 4.720 25.035 1.00 87.75 120 ARG A C 1
ATOM 904 O O . ARG A 1 120 ? 0.042 5.233 26.147 1.00 87.75 120 ARG A O 1
ATOM 911 N N . LYS A 1 121 ? -0.781 4.892 24.080 1.00 86.25 121 LYS A N 1
ATOM 912 C CA . LYS A 1 121 ? -1.975 5.745 24.196 1.00 86.25 121 LYS A CA 1
ATOM 913 C C . LYS A 1 121 ? -3.164 5.035 24.853 1.00 86.25 121 LYS A C 1
ATOM 915 O O . LYS A 1 121 ? -4.224 5.635 24.998 1.00 86.25 121 LYS A O 1
ATOM 920 N N . LYS A 1 122 ? -2.994 3.775 25.279 1.00 88.75 122 LYS A N 1
ATOM 921 C CA . LYS A 1 122 ? -4.047 2.920 25.861 1.00 88.75 122 LYS A CA 1
ATOM 922 C C . LYS A 1 122 ? -5.287 2.806 24.963 1.00 88.75 122 LYS A C 1
ATOM 924 O O . LYS A 1 122 ? -6.412 2.692 25.444 1.00 88.75 122 LYS A O 1
ATOM 929 N N . THR A 1 123 ? -5.076 2.831 23.653 1.00 91.19 123 THR A N 1
ATOM 930 C CA . THR A 1 123 ? -6.122 2.659 22.647 1.00 91.19 123 THR A CA 1
ATOM 931 C C . THR A 1 123 ? -6.350 1.170 22.409 1.00 91.19 123 THR A C 1
ATOM 933 O O . THR A 1 123 ? -5.403 0.411 22.202 1.00 91.19 123 THR A O 1
ATOM 936 N N . LYS A 1 124 ? -7.609 0.731 22.425 1.00 92.31 124 LYS A N 1
ATOM 937 C CA . LYS A 1 124 ? -7.954 -0.662 22.129 1.00 92.31 124 LYS A CA 1
ATOM 938 C C . LYS A 1 124 ? -7.909 -0.896 20.618 1.00 92.31 124 LYS A C 1
ATOM 940 O O . LYS A 1 124 ? -8.612 -0.215 19.882 1.00 92.31 124 LYS A O 1
ATOM 945 N N . LEU A 1 125 ? -7.118 -1.873 20.174 1.00 94.56 125 LEU A N 1
ATOM 946 C CA . LEU A 1 125 ? -7.132 -2.339 18.787 1.00 94.56 125 LEU A CA 1
ATOM 947 C C . LEU A 1 125 ? -8.181 -3.434 18.597 1.00 94.56 125 LEU A C 1
ATOM 949 O O . LEU A 1 125 ? -8.335 -4.318 19.440 1.00 94.56 125 LEU A O 1
ATOM 953 N N . SER A 1 126 ? -8.868 -3.374 17.464 1.00 94.38 126 SER A N 1
ATOM 954 C CA . SER A 1 126 ? -9.794 -4.407 17.012 1.00 94.38 126 SER A CA 1
ATOM 955 C C . SER A 1 126 ? -9.055 -5.665 16.520 1.00 94.38 126 SER A C 1
ATOM 957 O O . SER A 1 126 ? -7.921 -5.599 16.040 1.00 94.38 126 SER A O 1
ATOM 959 N N . ASP A 1 127 ? -9.707 -6.830 16.615 1.00 93.12 127 ASP A N 1
ATOM 960 C CA . ASP A 1 127 ? -9.079 -8.150 16.406 1.00 93.12 127 ASP A CA 1
ATOM 961 C C . ASP A 1 127 ? -8.428 -8.327 15.022 1.00 93.12 127 ASP A C 1
ATOM 963 O O . ASP A 1 127 ? -7.430 -9.035 14.865 1.00 93.12 127 ASP A O 1
ATOM 967 N N . HIS A 1 128 ? -8.958 -7.653 14.001 1.00 92.81 128 HIS A N 1
ATOM 968 C CA . HIS A 1 128 ? -8.442 -7.735 12.634 1.00 92.81 128 HIS A CA 1
ATOM 969 C C . HIS A 1 128 ? -7.040 -7.126 12.471 1.00 92.81 128 HIS A C 1
ATOM 971 O O . HIS A 1 128 ? -6.373 -7.411 11.480 1.00 92.81 128 HIS A O 1
ATOM 977 N N . PHE A 1 129 ? -6.542 -6.346 13.436 1.00 94.75 129 PHE A N 1
ATOM 978 C CA . PHE A 1 129 ? -5.160 -5.858 13.415 1.00 94.75 129 PHE A CA 1
ATOM 979 C C . PHE A 1 129 ? -4.129 -6.923 13.820 1.00 94.75 129 PHE A C 1
ATOM 981 O O . PHE A 1 129 ? -2.934 -6.738 13.590 1.00 94.75 129 PHE A O 1
ATOM 988 N N . TYR A 1 130 ? -4.565 -8.065 14.357 1.00 93.12 130 TYR A N 1
ATOM 989 C CA . TYR A 1 130 ? -3.675 -9.151 14.781 1.00 93.12 130 TYR A CA 1
ATOM 990 C C . TYR A 1 130 ? -3.515 -10.260 13.729 1.00 93.12 130 TYR A C 1
ATOM 992 O O . TYR A 1 130 ? -2.631 -11.110 13.860 1.00 93.12 130 TYR A O 1
ATOM 1000 N N . SER A 1 131 ? -4.320 -10.240 12.660 1.00 91.31 131 SER A N 1
ATOM 1001 C CA . SER A 1 131 ? -4.272 -11.207 11.558 1.00 91.31 131 SER A CA 1
ATOM 1002 C C . SER A 1 131 ? -4.332 -10.495 10.210 1.00 91.31 131 SER A C 1
ATOM 1004 O O . SER A 1 131 ? -5.337 -9.882 9.860 1.00 91.31 131 SER A O 1
ATOM 1006 N N . PHE A 1 132 ? -3.242 -10.567 9.448 1.00 93.38 132 PHE A N 1
ATOM 1007 C CA . PHE A 1 132 ? -3.094 -9.832 8.196 1.00 93.38 132 PHE A CA 1
ATOM 1008 C C . PHE A 1 132 ? -2.182 -10.565 7.210 1.00 93.38 132 PHE A C 1
ATOM 1010 O O . PHE A 1 132 ? -1.301 -11.335 7.607 1.00 93.38 132 PHE A O 1
ATOM 1017 N N . TYR A 1 133 ? -2.361 -10.276 5.921 1.00 93.94 133 TYR A N 1
ATOM 1018 C CA . TYR A 1 133 ? -1.417 -10.657 4.877 1.00 93.94 133 TYR A CA 1
ATOM 1019 C C . TYR A 1 133 ? -0.301 -9.621 4.760 1.00 93.94 133 TYR A C 1
ATOM 1021 O O . TYR A 1 133 ? -0.542 -8.428 4.590 1.00 93.94 133 TYR A O 1
ATOM 1029 N N . ASP A 1 134 ? 0.936 -10.100 4.813 1.00 93.38 134 ASP A N 1
ATOM 1030 C CA . ASP A 1 134 ? 2.126 -9.298 4.557 1.00 93.38 134 ASP A CA 1
ATOM 1031 C C . ASP A 1 134 ? 2.447 -9.367 3.060 1.00 93.38 134 ASP A C 1
ATOM 1033 O O . ASP A 1 134 ? 2.924 -10.391 2.559 1.00 93.38 134 ASP A O 1
ATOM 1037 N N . LEU A 1 135 ? 2.183 -8.274 2.343 1.00 90.88 135 LEU A N 1
ATOM 1038 C CA . LEU A 1 135 ? 2.346 -8.221 0.894 1.00 90.88 135 LEU A CA 1
ATOM 1039 C C . LEU A 1 135 ? 3.795 -8.483 0.468 1.00 90.88 135 LEU A C 1
ATOM 1041 O O . LEU A 1 135 ? 4.018 -9.152 -0.536 1.00 90.88 135 LEU A O 1
ATOM 1045 N N . LYS A 1 136 ? 4.795 -8.054 1.251 1.00 87.50 136 LYS A N 1
ATOM 1046 C CA . LYS A 1 136 ? 6.211 -8.321 0.943 1.00 87.50 136 LYS A CA 1
ATOM 1047 C C . LYS A 1 136 ? 6.511 -9.816 1.004 1.00 87.50 136 LYS A C 1
ATOM 1049 O O . LYS A 1 136 ? 7.235 -10.337 0.151 1.00 87.50 136 LYS A O 1
ATOM 1054 N N . LYS A 1 137 ? 5.942 -10.528 1.981 1.00 88.94 137 LYS A N 1
ATOM 1055 C CA . LYS A 1 137 ? 6.070 -11.992 2.077 1.00 88.94 137 LYS A CA 1
ATOM 1056 C C . LYS A 1 137 ? 5.340 -12.699 0.939 1.00 88.94 137 LYS A C 1
ATOM 1058 O O . LYS A 1 137 ? 5.914 -13.620 0.359 1.00 88.94 137 LYS A O 1
ATOM 1063 N N . GLU A 1 138 ? 4.130 -12.264 0.594 1.00 88.62 138 GLU A N 1
ATOM 1064 C CA . GLU A 1 138 ? 3.362 -12.881 -0.494 1.00 88.62 138 GLU A CA 1
ATOM 1065 C C . GLU A 1 138 ? 3.993 -12.627 -1.868 1.00 88.62 138 GLU A C 1
ATOM 1067 O O . GLU A 1 138 ? 4.143 -13.567 -2.645 1.00 88.62 138 GLU A O 1
ATOM 1072 N N . VAL A 1 139 ? 4.489 -11.416 -2.142 1.00 84.31 139 VAL A N 1
ATOM 1073 C CA . VAL A 1 139 ? 5.250 -11.112 -3.366 1.00 84.31 139 VAL A CA 1
ATOM 1074 C C . VAL A 1 139 ? 6.510 -11.968 -3.431 1.00 84.31 139 VAL A C 1
ATOM 1076 O O . VAL A 1 139 ? 6.764 -12.616 -4.444 1.00 84.31 139 VAL A O 1
ATOM 1079 N N . LYS A 1 140 ? 7.280 -12.062 -2.338 1.00 81.12 140 LYS A N 1
ATOM 1080 C CA . LYS A 1 140 ? 8.463 -12.933 -2.290 1.00 81.12 140 LYS A CA 1
ATOM 1081 C C . LYS A 1 140 ? 8.102 -14.397 -2.557 1.00 81.12 140 LYS A C 1
ATOM 1083 O O . LYS A 1 140 ? 8.832 -15.083 -3.272 1.00 81.12 140 LYS A O 1
ATOM 1088 N N . ARG A 1 141 ? 6.985 -14.888 -2.008 1.00 83.19 141 ARG A N 1
ATOM 1089 C CA . ARG A 1 141 ? 6.484 -16.246 -2.263 1.00 83.19 141 ARG A CA 1
ATOM 1090 C C . ARG A 1 141 ? 6.091 -16.425 -3.731 1.00 83.19 141 ARG A C 1
ATOM 1092 O O . ARG A 1 141 ? 6.542 -17.391 -4.337 1.00 83.19 141 ARG A O 1
ATOM 1099 N N . ALA A 1 142 ? 5.323 -15.505 -4.309 1.00 78.56 142 ALA A N 1
ATOM 1100 C CA . ALA A 1 142 ? 4.905 -15.542 -5.711 1.00 78.56 142 ALA A CA 1
ATOM 1101 C C . ALA A 1 142 ? 6.111 -15.549 -6.664 1.00 78.56 142 ALA A C 1
ATOM 1103 O O . ALA A 1 142 ? 6.199 -16.387 -7.560 1.00 78.56 142 ALA A O 1
ATOM 1104 N N . VAL A 1 143 ? 7.103 -14.695 -6.400 1.00 74.69 143 VAL A N 1
ATOM 1105 C CA . VAL A 1 143 ? 8.386 -14.672 -7.117 1.00 74.69 143 VAL A CA 1
ATOM 1106 C C . VAL A 1 143 ? 9.121 -16.011 -6.959 1.00 74.69 143 VAL A C 1
ATOM 1108 O O . VAL A 1 143 ? 9.614 -16.587 -7.929 1.00 74.69 143 VAL A O 1
ATOM 1111 N N . ASN A 1 144 ? 9.162 -16.593 -5.761 1.00 73.44 144 ASN A N 1
ATOM 1112 C CA . ASN A 1 144 ? 9.785 -17.905 -5.559 1.00 73.44 144 ASN A CA 1
ATOM 1113 C C . ASN A 1 144 ? 9.055 -19.051 -6.285 1.00 73.44 144 ASN A C 1
ATOM 1115 O O . ASN A 1 144 ? 9.714 -19.982 -6.750 1.00 73.44 144 ASN A O 1
ATOM 1119 N N . LEU A 1 145 ? 7.736 -18.952 -6.445 1.00 78.69 145 LEU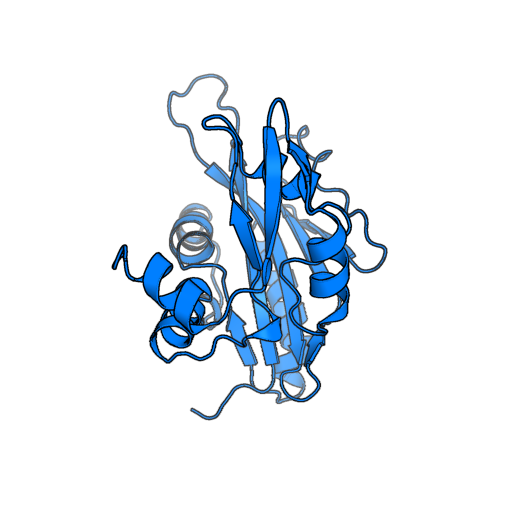 A N 1
ATOM 1120 C CA . LEU A 1 145 ? 6.908 -19.896 -7.205 1.00 78.69 145 LEU A CA 1
ATOM 1121 C C . LEU A 1 145 ? 6.935 -19.654 -8.723 1.00 78.69 145 LEU A C 1
ATOM 1123 O O . LEU A 1 145 ? 6.366 -20.438 -9.472 1.00 78.69 145 LEU A O 1
ATOM 1127 N N . GLY A 1 146 ? 7.611 -18.602 -9.193 1.00 69.69 146 GLY A N 1
ATOM 1128 C CA . GLY A 1 146 ? 7.701 -18.287 -10.618 1.00 69.69 146 GLY A CA 1
ATOM 1129 C C . GLY A 1 146 ? 6.452 -17.616 -11.193 1.00 69.69 146 GLY A C 1
ATOM 1130 O O . GLY A 1 146 ? 6.297 -17.581 -12.407 1.00 69.69 146 GLY A O 1
ATOM 1131 N N . HIS A 1 147 ? 5.581 -17.052 -10.350 1.00 71.69 147 HIS A N 1
ATOM 1132 C CA . HIS A 1 147 ? 4.396 -16.293 -10.768 1.00 71.69 147 HIS A CA 1
ATOM 1133 C C . HIS A 1 147 ? 4.776 -14.860 -11.178 1.00 71.69 147 HIS A C 1
ATOM 1135 O O . HIS A 1 147 ? 4.281 -13.880 -10.626 1.00 71.69 147 HIS A O 1
ATOM 1141 N N . VAL A 1 148 ? 5.714 -14.737 -12.112 1.00 71.50 148 VAL A N 1
ATOM 1142 C CA . VAL A 1 148 ? 6.110 -13.469 -12.730 1.00 71.50 148 VAL A CA 1
ATOM 1143 C C . VAL A 1 148 ? 5.761 -13.584 -14.210 1.00 71.50 148 VAL A C 1
ATOM 1145 O O . VAL A 1 148 ? 6.094 -14.588 -14.833 1.00 71.50 148 VAL A O 1
ATOM 1148 N N . LEU A 1 149 ? 5.059 -12.598 -14.768 1.00 72.00 149 LEU A N 1
ATOM 1149 C CA . LEU A 1 149 ? 4.639 -12.621 -16.171 1.00 72.00 149 LEU A CA 1
ATOM 1150 C C . LEU A 1 149 ? 5.716 -11.997 -17.068 1.00 72.00 149 LEU A C 1
ATOM 1152 O O . LEU A 1 149 ? 6.262 -10.939 -16.754 1.00 72.00 149 LEU A O 1
ATOM 1156 N N . ASP A 1 150 ? 6.011 -12.601 -18.217 1.00 73.00 150 ASP A N 1
ATOM 1157 C CA . ASP A 1 150 ? 7.064 -12.107 -19.121 1.00 73.00 150 ASP A CA 1
ATOM 1158 C C . ASP A 1 150 ? 6.774 -10.711 -19.698 1.00 73.00 150 ASP A C 1
ATOM 1160 O O . ASP A 1 150 ? 7.688 -9.965 -20.062 1.00 73.00 150 ASP A O 1
ATOM 1164 N N . ASP A 1 151 ? 5.505 -10.325 -19.790 1.00 73.69 151 ASP A N 1
ATOM 1165 C CA . ASP A 1 151 ? 5.060 -9.039 -20.323 1.00 73.69 151 ASP A CA 1
ATOM 1166 C C . ASP A 1 151 ? 5.066 -7.901 -19.296 1.00 73.69 151 ASP A C 1
ATOM 1168 O O . ASP A 1 151 ? 4.714 -6.770 -19.628 1.00 73.69 151 ASP A O 1
ATOM 1172 N N . THR A 1 152 ? 5.547 -8.174 -18.086 1.00 74.62 152 THR A N 1
ATOM 1173 C CA . THR A 1 152 ? 5.604 -7.206 -16.985 1.00 74.62 152 THR A CA 1
ATOM 1174 C C . THR A 1 152 ? 7.018 -6.745 -16.652 1.00 74.62 152 THR A C 1
ATOM 1176 O O . THR A 1 152 ? 7.202 -5.756 -15.946 1.00 74.62 152 THR A O 1
ATOM 1179 N N . ILE A 1 153 ? 8.035 -7.416 -17.203 1.00 82.00 153 ILE A N 1
ATOM 1180 C CA . ILE A 1 153 ? 9.434 -7.183 -16.849 1.00 82.00 153 ILE A CA 1
ATOM 1181 C C . ILE A 1 153 ? 10.179 -6.437 -17.964 1.00 82.00 153 ILE A C 1
ATOM 1183 O O . ILE A 1 153 ? 10.119 -6.765 -19.160 1.00 82.00 153 ILE A O 1
ATOM 1187 N N . LEU A 1 154 ? 10.929 -5.420 -17.536 1.00 87.81 154 LEU A N 1
ATOM 1188 C CA . LEU A 1 154 ? 11.918 -4.699 -18.325 1.00 87.81 154 LEU A CA 1
ATOM 1189 C C . LEU A 1 154 ? 13.253 -4.689 -17.597 1.00 87.81 154 LEU A C 1
ATOM 1191 O O . LEU A 1 154 ? 13.313 -4.617 -16.371 1.00 87.81 154 LEU A O 1
ATOM 1195 N N . ARG A 1 155 ? 14.335 -4.720 -18.370 1.00 90.25 155 ARG A N 1
ATOM 1196 C CA . ARG A 1 155 ? 15.692 -4.561 -17.859 1.00 90.25 155 ARG A CA 1
ATOM 1197 C C . ARG A 1 155 ? 16.241 -3.217 -18.307 1.00 90.25 155 ARG A C 1
ATOM 1199 O O . ARG A 1 155 ? 16.383 -2.985 -19.505 1.00 90.25 155 ARG A O 1
ATOM 1206 N N . ALA A 1 156 ? 16.584 -2.373 -17.339 1.00 92.69 156 ALA A N 1
ATOM 1207 C CA . ALA A 1 156 ? 17.368 -1.166 -17.560 1.00 92.69 156 ALA A CA 1
ATOM 1208 C C . ALA A 1 156 ? 18.858 -1.462 -17.319 1.00 92.69 156 ALA A C 1
ATOM 1210 O O . ALA A 1 156 ? 19.214 -2.146 -16.357 1.00 92.69 156 ALA A O 1
ATOM 1211 N N . ARG A 1 157 ? 19.735 -0.973 -18.197 1.00 93.75 157 ARG A N 1
ATOM 1212 C CA . ARG A 1 157 ? 21.198 -1.028 -18.048 1.00 93.75 157 ARG A CA 1
ATOM 1213 C C . ARG A 1 157 ? 21.801 0.360 -18.231 1.00 93.75 157 ARG A C 1
ATOM 1215 O O . ARG A 1 157 ? 21.191 1.233 -18.840 1.00 93.75 157 ARG A O 1
ATOM 1222 N N . GLY A 1 158 ? 23.016 0.539 -17.716 1.00 93.88 158 GLY A N 1
ATOM 1223 C CA . GLY A 1 158 ? 23.756 1.795 -17.857 1.00 93.88 158 GLY A CA 1
ATOM 1224 C C . GLY A 1 158 ? 23.376 2.870 -16.841 1.00 93.88 158 GLY A C 1
ATOM 1225 O O . GLY A 1 158 ? 23.777 4.018 -17.018 1.00 93.88 158 GLY A O 1
ATOM 1226 N N . LEU A 1 159 ? 22.647 2.507 -15.775 1.00 92.94 159 LEU A N 1
ATOM 1227 C CA . LEU A 1 159 ? 22.373 3.416 -14.663 1.00 92.94 159 LEU A CA 1
ATOM 1228 C C . LEU A 1 159 ? 23.702 3.992 -14.131 1.00 92.94 159 LEU A C 1
ATOM 1230 O O . LEU A 1 159 ? 24.630 3.222 -13.861 1.00 92.94 159 LEU A O 1
ATOM 1234 N N . PRO A 1 160 ? 23.833 5.326 -14.016 1.00 93.94 160 PRO A N 1
ATOM 1235 C CA . PRO A 1 160 ? 24.943 5.953 -13.316 1.00 93.94 160 PRO A CA 1
ATOM 1236 C C . PRO A 1 160 ? 25.116 5.357 -11.920 1.00 93.94 160 PRO A C 1
ATOM 1238 O O . PRO A 1 160 ? 24.134 5.083 -11.239 1.00 93.94 160 PRO A O 1
ATOM 1241 N N . TRP A 1 161 ? 26.363 5.225 -11.466 1.00 91.44 161 TRP A N 1
ATOM 1242 C CA . TRP A 1 161 ? 26.674 4.714 -10.124 1.00 91.44 161 TRP A CA 1
ATOM 1243 C C . TRP A 1 161 ? 25.958 5.485 -9.002 1.00 91.44 161 TRP A C 1
ATOM 1245 O O . TRP A 1 161 ? 25.622 4.914 -7.975 1.00 91.44 161 TRP A O 1
ATOM 1255 N N . GLN A 1 162 ? 25.720 6.781 -9.212 1.00 93.25 162 GLN A N 1
ATOM 1256 C CA . GLN A 1 162 ? 25.084 7.677 -8.244 1.00 93.25 162 GLN A CA 1
ATOM 1257 C C . GLN A 1 162 ? 23.563 7.810 -8.443 1.00 93.25 162 GLN A C 1
ATOM 1259 O O . GLN A 1 162 ? 22.953 8.667 -7.814 1.00 93.25 162 GLN A O 1
ATOM 1264 N N . ALA A 1 163 ? 22.949 7.032 -9.344 1.00 92.69 163 ALA A N 1
ATOM 1265 C CA . ALA A 1 163 ? 21.518 7.143 -9.613 1.00 92.69 163 ALA A CA 1
ATOM 1266 C C . ALA A 1 163 ? 20.691 6.692 -8.399 1.00 92.69 163 ALA A C 1
ATOM 1268 O O . ALA A 1 163 ? 20.872 5.584 -7.896 1.00 92.69 163 ALA A O 1
ATOM 1269 N N . SER A 1 164 ? 19.768 7.547 -7.963 1.00 92.12 164 SER A N 1
ATOM 1270 C CA . SER A 1 164 ? 18.824 7.277 -6.876 1.00 92.12 164 SER A CA 1
ATOM 1271 C C . SER A 1 164 ? 17.517 6.653 -7.381 1.00 92.12 164 SER A C 1
ATOM 1273 O O . SER A 1 164 ? 17.182 6.740 -8.567 1.00 92.12 164 SER A O 1
ATOM 1275 N N . ASP A 1 165 ? 16.715 6.097 -6.468 1.00 88.50 165 ASP A N 1
ATOM 1276 C CA . ASP A 1 165 ? 15.359 5.616 -6.776 1.00 88.50 165 ASP A CA 1
ATOM 1277 C C . ASP A 1 165 ? 14.477 6.726 -7.377 1.00 88.50 165 ASP A C 1
ATOM 1279 O O . ASP A 1 165 ? 13.659 6.474 -8.267 1.00 88.50 165 ASP A O 1
ATOM 1283 N N . GLN A 1 166 ? 14.678 7.979 -6.948 1.00 87.81 166 GLN A N 1
ATOM 1284 C CA . GLN A 1 166 ? 13.961 9.134 -7.485 1.00 87.81 166 GLN A CA 1
ATOM 1285 C C . GLN A 1 166 ? 14.369 9.441 -8.931 1.00 87.81 166 GLN A C 1
ATOM 1287 O O . GLN A 1 166 ? 13.505 9.780 -9.741 1.00 87.81 166 GLN A O 1
ATOM 1292 N N . ASP A 1 167 ? 15.648 9.285 -9.286 1.00 92.12 167 ASP A N 1
ATOM 1293 C CA . ASP A 1 167 ? 16.116 9.477 -10.664 1.00 92.12 167 ASP A CA 1
ATOM 1294 C C . ASP A 1 167 ? 15.506 8.436 -11.602 1.00 92.12 167 ASP A C 1
ATOM 1296 O O . ASP A 1 167 ? 15.033 8.774 -12.689 1.00 92.12 167 ASP A O 1
ATOM 1300 N N . VAL A 1 168 ? 15.453 7.175 -11.163 1.00 90.50 168 VAL A N 1
ATOM 1301 C CA . VAL A 1 168 ? 14.825 6.081 -11.920 1.00 90.50 168 VAL A CA 1
ATOM 1302 C C . VAL A 1 168 ? 13.319 6.317 -12.064 1.00 90.50 168 VAL A C 1
ATOM 1304 O O . VAL A 1 168 ? 12.775 6.192 -13.164 1.00 90.50 168 VAL A O 1
ATOM 1307 N N . SER A 1 169 ? 12.648 6.724 -10.983 1.00 87.50 169 SER A N 1
ATOM 1308 C CA . SER A 1 169 ? 11.225 7.085 -10.996 1.00 87.50 169 SER A CA 1
ATOM 1309 C C . SER A 1 169 ? 10.942 8.234 -11.969 1.00 87.50 169 SER A C 1
ATOM 1311 O O . SER A 1 169 ? 10.042 8.146 -12.807 1.00 87.50 169 SER A O 1
ATOM 1313 N N . ASN A 1 170 ? 11.768 9.283 -11.941 1.00 89.88 170 ASN A N 1
ATOM 1314 C CA . ASN A 1 170 ? 11.667 10.418 -12.855 1.00 89.88 170 ASN A CA 1
ATOM 1315 C C . ASN A 1 170 ? 11.909 10.004 -14.312 1.00 89.88 170 ASN A C 1
ATOM 1317 O O . ASN A 1 170 ? 11.162 10.415 -15.203 1.00 89.88 170 ASN A O 1
ATOM 1321 N N . PHE A 1 171 ? 12.901 9.148 -14.563 1.00 91.88 171 PHE A N 1
ATOM 1322 C CA . PHE A 1 171 ? 13.203 8.636 -15.897 1.00 91.88 171 PHE A CA 1
ATOM 1323 C C . PHE A 1 171 ? 12.043 7.845 -16.505 1.00 91.88 171 PHE A C 1
ATOM 1325 O O . PHE A 1 171 ? 11.849 7.902 -17.718 1.00 91.88 171 PHE A O 1
ATOM 1332 N N . PHE A 1 172 ? 11.241 7.154 -15.689 1.00 89.81 172 PHE A N 1
ATOM 1333 C CA . PHE A 1 172 ? 10.037 6.424 -16.104 1.00 89.81 172 PHE A CA 1
ATOM 1334 C C . PHE A 1 172 ? 8.728 7.143 -15.738 1.00 89.81 172 PHE A C 1
ATOM 1336 O O . PHE A 1 172 ? 7.651 6.547 -15.785 1.00 89.81 172 PHE A O 1
ATOM 1343 N N . LYS A 1 173 ? 8.786 8.449 -15.447 1.00 87.62 173 LYS A N 1
ATOM 1344 C CA . LYS A 1 173 ? 7.605 9.238 -15.084 1.00 87.62 173 LYS A CA 1
ATOM 1345 C C . LYS A 1 173 ? 6.516 9.140 -16.156 1.00 87.62 173 LYS A C 1
ATOM 1347 O O . LYS A 1 173 ? 6.797 9.134 -17.363 1.00 87.62 173 LYS A O 1
ATOM 1352 N N . GLY A 1 174 ? 5.271 9.064 -15.684 1.00 82.25 174 GLY A N 1
ATOM 1353 C CA . GLY A 1 174 ? 4.075 8.877 -16.509 1.00 82.25 174 GLY A CA 1
ATOM 1354 C C . GLY A 1 174 ? 3.775 7.416 -16.856 1.00 82.25 174 GLY A C 1
ATOM 1355 O O . GLY A 1 174 ? 2.787 7.151 -17.535 1.00 82.25 174 GLY A O 1
ATOM 1356 N N . LEU A 1 175 ? 4.596 6.467 -16.399 1.00 81.75 175 LEU A N 1
ATOM 1357 C CA . LEU A 1 175 ? 4.353 5.039 -16.567 1.00 81.75 175 LEU A CA 1
ATOM 1358 C C . LEU A 1 175 ? 3.918 4.430 -15.241 1.00 81.75 175 LEU A C 1
ATOM 1360 O O . LEU A 1 175 ? 4.487 4.735 -14.194 1.00 81.75 175 LEU A O 1
ATOM 1364 N N . ASN A 1 176 ? 2.920 3.551 -15.285 1.00 68.50 176 ASN A N 1
ATOM 1365 C CA . ASN A 1 176 ? 2.513 2.812 -14.104 1.00 68.50 176 ASN A CA 1
ATOM 1366 C C . ASN A 1 176 ? 3.356 1.538 -13.980 1.00 68.50 176 ASN A C 1
ATOM 1368 O O . ASN A 1 176 ? 2.961 0.472 -14.438 1.00 68.50 176 ASN A O 1
ATOM 1372 N N . ILE A 1 177 ? 4.542 1.672 -13.386 1.00 64.88 177 ILE A N 1
ATOM 1373 C CA . ILE A 1 177 ? 5.521 0.579 -13.238 1.00 64.88 177 ILE A CA 1
ATOM 1374 C C . ILE A 1 177 ? 4.998 -0.527 -12.294 1.00 64.88 177 ILE A C 1
ATOM 1376 O O . ILE A 1 177 ? 5.515 -1.638 -12.302 1.00 64.88 177 ILE A O 1
ATOM 1380 N N . LEU A 1 178 ? 3.956 -0.241 -11.502 1.00 55.19 178 LEU A N 1
ATOM 1381 C CA . LEU A 1 178 ? 3.395 -1.153 -10.499 1.00 55.19 178 LEU A CA 1
ATOM 1382 C C . LEU A 1 178 ? 2.085 -1.827 -10.932 1.00 55.19 178 LEU A C 1
ATOM 1384 O O . LEU A 1 178 ? 1.701 -2.837 -10.347 1.00 55.19 178 LEU A O 1
ATOM 1388 N N . ARG A 1 179 ? 1.378 -1.288 -11.935 1.00 51.97 179 ARG A N 1
ATOM 1389 C CA . ARG A 1 179 ? 0.078 -1.814 -12.374 1.00 51.97 179 ARG A CA 1
ATOM 1390 C C . ARG A 1 179 ? 0.248 -2.615 -13.655 1.00 51.97 179 ARG A C 1
ATOM 1392 O O . ARG A 1 179 ? 0.178 -2.092 -14.765 1.00 51.97 179 ARG A O 1
ATOM 1399 N N . PHE A 1 180 ? 0.450 -3.909 -13.468 1.00 50.38 180 PHE A N 1
ATOM 1400 C CA . PHE A 1 180 ? 0.642 -4.924 -14.503 1.00 50.38 180 PHE A CA 1
ATOM 1401 C C . PHE A 1 180 ? -0.635 -5.297 -15.263 1.00 50.38 180 PHE A C 1
ATOM 1403 O O . PHE A 1 180 ? -0.831 -6.449 -15.629 1.00 50.38 180 PHE A O 1
ATOM 1410 N N . GLU A 1 181 ? -1.540 -4.346 -15.480 1.00 50.78 181 GLU A N 1
ATOM 1411 C CA . GLU A 1 181 ? -2.838 -4.681 -16.065 1.00 50.78 181 GLU A CA 1
ATOM 1412 C C . GLU A 1 181 ? -2.805 -4.697 -17.598 1.00 50.78 181 GLU A C 1
ATOM 1414 O O . GLU A 1 181 ? -3.683 -5.315 -18.193 1.00 50.78 181 GLU A O 1
ATOM 1419 N N . LYS A 1 182 ? -1.788 -4.101 -18.254 1.00 56.44 182 LYS A N 1
ATOM 1420 C CA . LYS A 1 182 ? -1.591 -4.166 -19.718 1.00 56.44 182 LYS A CA 1
ATOM 1421 C C . LYS A 1 182 ? -0.130 -3.971 -20.144 1.00 56.44 182 LYS A C 1
ATOM 1423 O O . LYS A 1 182 ? 0.561 -3.091 -19.632 1.00 56.44 182 LYS A O 1
ATOM 1428 N N . GLY A 1 183 ? 0.293 -4.681 -21.195 1.00 61.81 183 GLY A N 1
ATOM 1429 C CA . GLY A 1 183 ? 1.589 -4.487 -21.867 1.00 61.81 183 GLY A CA 1
ATOM 1430 C C . GLY A 1 183 ? 1.812 -3.089 -22.478 1.00 61.81 183 GLY A C 1
ATOM 1431 O O . GLY A 1 183 ? 2.926 -2.768 -22.882 1.00 61.81 183 GLY A O 1
ATOM 1432 N N . GLU A 1 184 ? 0.802 -2.215 -22.509 1.00 76.06 184 GLU A N 1
ATOM 1433 C CA . GLU A 1 184 ? 0.900 -0.855 -23.064 1.00 76.06 184 GLU A CA 1
ATOM 1434 C C . GLU A 1 184 ? 1.957 0.003 -22.352 1.00 76.06 184 GLU A C 1
ATOM 1436 O O . GLU A 1 184 ? 2.784 0.646 -23.002 1.00 76.06 184 GLU A O 1
ATOM 1441 N N . HIS A 1 185 ? 1.998 -0.022 -21.015 1.00 79.00 185 HIS A N 1
ATOM 1442 C CA . HIS A 1 185 ? 3.010 0.725 -20.261 1.00 79.00 185 HIS A CA 1
ATOM 1443 C C . HIS A 1 185 ? 4.422 0.169 -20.481 1.00 79.00 185 HIS A C 1
ATOM 1445 O O . HIS A 1 185 ? 5.384 0.941 -20.488 1.00 79.00 185 HIS A O 1
ATOM 1451 N N . ARG A 1 186 ? 4.554 -1.141 -20.731 1.00 81.19 186 ARG A N 1
ATOM 1452 C CA . ARG A 1 186 ? 5.828 -1.765 -21.108 1.00 81.19 186 ARG A CA 1
ATOM 1453 C C . ARG A 1 186 ? 6.313 -1.254 -22.461 1.00 81.19 186 ARG A C 1
ATOM 1455 O O . ARG A 1 186 ? 7.479 -0.881 -22.575 1.00 81.19 186 ARG A O 1
ATOM 1462 N N . GLU A 1 187 ? 5.434 -1.163 -23.457 1.00 85.62 187 GLU A N 1
ATOM 1463 C CA . GLU A 1 187 ? 5.785 -0.586 -24.762 1.00 85.62 187 GLU A CA 1
ATOM 1464 C C . GLU A 1 187 ? 6.209 0.882 -24.645 1.00 85.62 187 GLU A C 1
ATOM 1466 O O . GLU A 1 187 ? 7.183 1.307 -25.266 1.00 85.62 187 GLU A O 1
ATOM 1471 N N . LEU A 1 188 ? 5.525 1.666 -23.809 1.00 88.50 188 LEU A N 1
ATOM 1472 C CA . LEU A 1 188 ? 5.905 3.057 -23.556 1.00 88.50 188 LEU A CA 1
ATOM 1473 C C . LEU A 1 188 ? 7.255 3.179 -22.835 1.00 88.50 188 LEU A C 1
ATOM 1475 O O . LEU A 1 188 ? 8.035 4.075 -23.157 1.00 88.50 188 LEU A O 1
ATOM 1479 N N . ALA A 1 189 ? 7.563 2.279 -21.900 1.00 89.12 189 ALA A N 1
ATOM 1480 C CA . ALA A 1 189 ? 8.865 2.234 -21.237 1.00 89.12 189 ALA A CA 1
ATOM 1481 C C . ALA A 1 189 ? 9.996 1.853 -22.203 1.00 89.12 189 ALA A C 1
ATOM 1483 O O . ALA A 1 189 ? 11.072 2.444 -22.134 1.00 89.12 189 ALA A O 1
ATOM 1484 N N . LEU A 1 190 ? 9.760 0.929 -23.143 1.00 91.19 190 LEU A N 1
ATOM 1485 C CA . LEU A 1 190 ? 10.743 0.563 -24.174 1.00 91.19 190 LEU A CA 1
ATOM 1486 C C . LEU A 1 190 ? 11.138 1.756 -25.055 1.00 91.19 190 LEU A C 1
ATOM 1488 O O . LEU A 1 190 ? 12.292 1.854 -25.468 1.00 91.19 190 LEU A O 1
ATOM 1492 N N . LYS A 1 191 ? 10.229 2.716 -25.274 1.00 93.31 191 LYS A N 1
ATOM 1493 C CA . LYS A 1 191 ? 10.535 3.964 -25.999 1.00 93.31 191 LYS A CA 1
ATOM 1494 C C . LYS A 1 191 ? 11.551 4.858 -25.280 1.00 93.31 191 LYS A C 1
ATOM 1496 O O . LYS A 1 191 ? 12.084 5.764 -25.905 1.00 93.31 191 LYS A O 1
ATOM 1501 N N . ARG A 1 192 ? 11.842 4.618 -23.994 1.00 92.94 192 ARG A N 1
ATOM 1502 C CA . ARG A 1 192 ? 12.887 5.337 -23.241 1.00 92.94 192 ARG A CA 1
ATOM 1503 C C . ARG A 1 192 ? 14.296 4.794 -23.520 1.00 92.94 192 ARG A C 1
ATOM 1505 O O . ARG A 1 192 ? 15.263 5.311 -22.971 1.00 92.94 192 ARG A O 1
ATOM 1512 N N . HIS A 1 193 ? 14.446 3.767 -24.358 1.00 95.25 193 HIS A N 1
ATOM 1513 C CA . HIS A 1 193 ? 15.757 3.259 -24.757 1.00 95.25 193 HIS A CA 1
ATOM 1514 C C . HIS A 1 193 ? 16.635 4.382 -25.352 1.00 95.25 193 HIS A C 1
ATOM 1516 O O . HIS A 1 193 ? 16.195 5.126 -26.225 1.00 95.25 193 HIS A O 1
ATOM 1522 N N . LYS A 1 194 ? 17.880 4.493 -24.868 1.00 95.38 194 LYS A N 1
ATOM 1523 C CA . LYS A 1 194 ? 18.879 5.538 -25.176 1.00 95.38 194 LYS A CA 1
ATOM 1524 C C . LYS A 1 194 ? 18.544 6.955 -24.699 1.00 95.38 194 LYS A C 1
ATOM 1526 O O . LYS A 1 194 ? 19.299 7.883 -24.987 1.00 95.38 194 LYS A O 1
ATOM 1531 N N . HIS A 1 195 ? 17.476 7.147 -23.927 1.00 95.75 195 HIS A N 1
ATOM 1532 C CA . HIS A 1 195 ? 17.297 8.406 -23.205 1.00 95.75 195 HIS A CA 1
ATOM 1533 C C . HIS A 1 195 ? 18.359 8.540 -22.111 1.00 95.75 195 HIS A C 1
ATOM 1535 O O . HIS A 1 195 ? 18.850 7.544 -21.579 1.00 95.75 195 HIS A O 1
ATOM 1541 N N . HIS A 1 196 ? 18.714 9.777 -21.777 1.00 94.38 196 HIS A N 1
ATOM 1542 C CA . HIS A 1 196 ? 19.751 10.048 -20.790 1.00 94.38 196 HIS A CA 1
ATOM 1543 C C . HIS A 1 196 ? 19.179 10.111 -19.375 1.00 94.38 196 HIS A C 1
ATOM 1545 O O . HIS A 1 196 ? 18.121 10.695 -19.142 1.00 94.38 196 HIS A O 1
ATOM 1551 N N . LEU A 1 197 ? 19.919 9.533 -18.434 1.00 94.19 197 LEU A N 1
ATOM 1552 C CA . LEU A 1 197 ? 19.782 9.756 -17.003 1.00 94.19 197 LEU A CA 1
ATOM 1553 C C . LEU A 1 197 ? 21.132 10.296 -16.524 1.00 94.19 197 LEU A C 1
ATOM 1555 O O . LEU A 1 197 ? 22.136 9.580 -16.491 1.00 94.19 197 LEU A O 1
ATOM 1559 N N . GLY A 1 198 ? 21.172 11.598 -16.237 1.00 90.62 198 GLY A N 1
ATOM 1560 C CA . GLY A 1 198 ? 22.423 12.315 -15.997 1.00 90.62 198 GLY A CA 1
ATOM 1561 C C . GLY A 1 198 ? 23.363 12.227 -17.204 1.00 90.62 198 GLY A C 1
ATOM 1562 O O . GLY A 1 198 ? 22.982 12.547 -18.328 1.00 90.62 198 GLY A O 1
ATOM 1563 N N . SER A 1 199 ? 24.595 11.770 -16.976 1.00 89.94 199 SER A N 1
ATOM 1564 C CA . SER A 1 199 ? 25.648 11.679 -17.998 1.00 89.94 199 SER A CA 1
ATOM 1565 C C . SER A 1 199 ? 25.647 10.383 -18.815 1.00 89.94 199 SER A C 1
ATOM 1567 O O . SER A 1 199 ? 26.545 10.183 -19.634 1.00 89.94 199 SER A O 1
ATOM 1569 N N . ARG A 1 200 ? 24.685 9.476 -18.601 1.00 94.94 200 ARG A N 1
ATOM 1570 C CA . ARG A 1 200 ? 24.638 8.182 -19.296 1.00 94.94 200 ARG A CA 1
ATOM 1571 C C . ARG A 1 200 ? 23.322 7.991 -20.022 1.00 94.94 200 ARG A C 1
ATOM 1573 O O . ARG A 1 200 ? 22.262 8.307 -19.489 1.00 94.94 200 ARG A O 1
ATOM 1580 N N . TYR A 1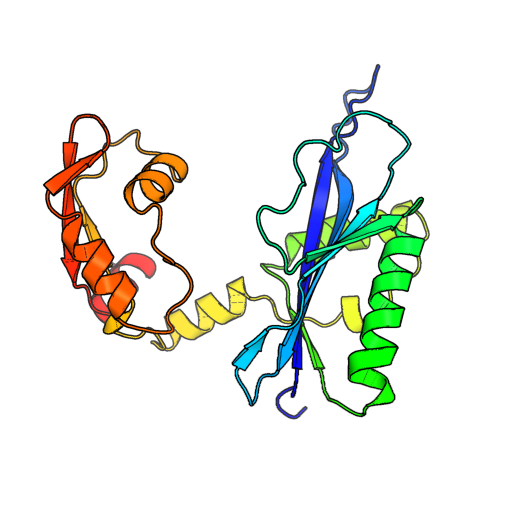 201 ? 23.393 7.426 -21.221 1.00 95.38 201 TYR A N 1
ATOM 1581 C CA . TYR A 1 201 ? 22.211 6.872 -21.860 1.00 95.38 201 TYR A CA 1
ATOM 1582 C C . TYR A 1 201 ? 21.834 5.557 -21.174 1.00 95.38 201 TYR A C 1
ATOM 1584 O O . TYR A 1 201 ? 22.696 4.756 -20.810 1.00 95.38 201 TYR A O 1
ATOM 1592 N N . ILE A 1 202 ? 20.536 5.341 -21.006 1.00 97.38 202 ILE A N 1
ATOM 1593 C CA . ILE A 1 202 ? 19.988 4.132 -20.405 1.00 97.38 202 ILE A CA 1
ATOM 1594 C C . ILE A 1 202 ? 19.508 3.208 -2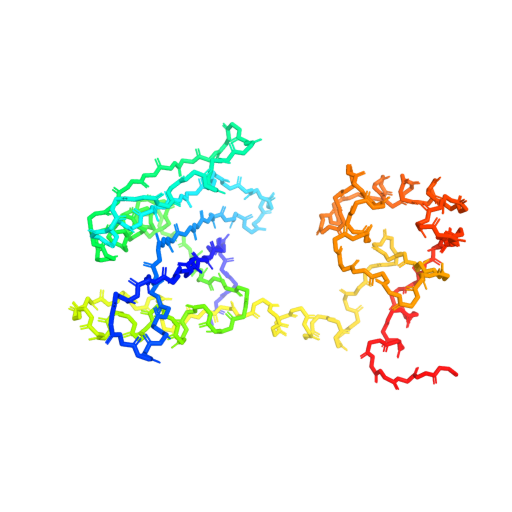1.508 1.00 97.38 202 ILE A C 1
ATOM 1596 O O . ILE A 1 202 ? 18.727 3.591 -22.380 1.00 97.38 202 ILE A O 1
ATOM 1600 N N . GLU A 1 203 ? 19.945 1.960 -21.460 1.00 96.75 203 GLU A N 1
ATOM 1601 C CA . GLU A 1 203 ? 19.424 0.936 -22.347 1.00 96.75 203 GLU A CA 1
ATOM 1602 C C . GLU A 1 203 ? 18.239 0.250 -21.678 1.00 96.75 203 GLU A C 1
ATOM 1604 O O . GLU A 1 203 ? 18.372 -0.311 -20.590 1.00 96.75 203 GLU A O 1
ATOM 1609 N N . VAL A 1 204 ? 17.082 0.274 -22.333 1.00 94.50 204 VAL A N 1
ATOM 1610 C CA . VAL A 1 204 ? 15.876 -0.417 -21.865 1.00 94.50 204 VAL A CA 1
ATOM 1611 C C . VAL A 1 204 ? 15.571 -1.577 -22.807 1.00 94.50 204 VAL A C 1
ATOM 1613 O O . VAL A 1 204 ? 15.502 -1.376 -24.019 1.00 94.50 204 VAL A O 1
ATOM 1616 N N . TYR A 1 205 ? 15.403 -2.778 -22.252 1.00 93.31 205 TYR A N 1
ATOM 1617 C CA . TYR A 1 205 ? 15.152 -4.014 -22.995 1.00 93.31 205 TYR A CA 1
ATOM 1618 C C . TYR A 1 205 ? 13.987 -4.804 -22.403 1.00 93.31 205 TYR A C 1
ATOM 1620 O O . TYR A 1 205 ? 13.737 -4.759 -21.195 1.00 93.31 205 TYR A O 1
ATOM 1628 N N . ARG A 1 206 ? 13.328 -5.605 -23.249 1.00 90.38 206 ARG A N 1
ATOM 1629 C CA . ARG A 1 206 ? 12.455 -6.684 -22.777 1.00 90.38 206 ARG A CA 1
ATOM 1630 C C . ARG A 1 206 ? 13.282 -7.672 -21.958 1.00 90.38 206 ARG A C 1
ATOM 1632 O O . ARG A 1 206 ? 14.401 -8.006 -22.338 1.00 90.38 206 ARG A O 1
ATOM 1639 N N . ALA A 1 207 ? 12.721 -8.130 -20.852 1.00 88.75 207 ALA A N 1
ATOM 1640 C CA . ALA A 1 207 ? 13.268 -9.224 -20.067 1.00 88.75 207 ALA A CA 1
ATOM 1641 C C . ALA A 1 207 ? 12.152 -10.209 -19.732 1.00 88.75 207 ALA A C 1
ATOM 1643 O O . ALA A 1 207 ? 10.974 -9.846 -19.764 1.00 88.75 207 ALA A O 1
ATOM 1644 N N . THR A 1 208 ? 12.542 -11.447 -19.454 1.00 86.00 208 THR A N 1
ATOM 1645 C CA . THR A 1 208 ? 11.622 -12.506 -19.039 1.00 86.00 208 THR A CA 1
ATOM 1646 C C . THR A 1 208 ? 11.527 -12.572 -17.519 1.00 86.00 208 THR A C 1
ATOM 1648 O O . THR A 1 208 ? 12.412 -12.107 -16.789 1.00 86.00 208 THR A O 1
ATOM 1651 N N . ALA A 1 209 ? 10.477 -13.221 -17.033 1.00 82.06 209 ALA A N 1
ATOM 1652 C CA . ALA A 1 209 ? 10.356 -13.651 -15.651 1.00 82.06 209 ALA A CA 1
ATOM 1653 C C . ALA A 1 209 ? 11.584 -14.454 -15.204 1.00 82.06 209 ALA A C 1
ATOM 1655 O O . ALA A 1 209 ? 12.105 -14.245 -14.111 1.00 82.06 209 ALA A O 1
ATOM 1656 N N . GLN A 1 210 ? 12.104 -15.331 -16.065 1.00 83.31 210 GLN A N 1
ATOM 1657 C CA . GLN A 1 210 ? 13.272 -16.147 -15.747 1.00 83.31 210 GLN A CA 1
ATOM 1658 C C . GLN A 1 210 ? 14.543 -15.301 -15.557 1.00 83.31 210 GLN A C 1
ATOM 1660 O O . GLN A 1 210 ? 15.314 -15.567 -14.633 1.00 83.31 210 GLN A O 1
ATOM 1665 N N . ASP A 1 211 ? 14.758 -14.274 -16.386 1.00 85.75 211 ASP A N 1
ATOM 1666 C CA . ASP A 1 211 ? 15.888 -13.344 -16.237 1.00 85.75 211 ASP A CA 1
ATOM 1667 C C . ASP A 1 211 ? 15.810 -12.578 -14.916 1.00 85.75 211 ASP A C 1
ATOM 1669 O O . ASP A 1 211 ? 16.802 -12.478 -14.191 1.00 85.75 211 ASP A O 1
ATOM 1673 N N . PHE A 1 212 ? 14.616 -12.087 -14.574 1.00 84.06 212 PHE A N 1
ATOM 1674 C CA . PHE A 1 212 ? 14.357 -11.422 -13.300 1.00 84.06 212 PHE A CA 1
ATOM 1675 C C . PHE A 1 212 ? 14.637 -12.351 -12.114 1.00 84.06 212 PHE A C 1
ATOM 1677 O O . PHE A 1 212 ? 15.367 -11.985 -11.192 1.00 84.06 212 PHE A O 1
ATOM 1684 N N . LEU A 1 213 ? 14.130 -13.585 -12.163 1.00 82.69 213 LEU A N 1
ATOM 1685 C CA . LEU A 1 213 ? 14.310 -14.567 -11.097 1.00 82.69 213 LEU A CA 1
ATOM 1686 C C . LEU A 1 213 ? 15.774 -14.950 -10.878 1.00 82.69 213 LEU A C 1
ATOM 1688 O O . LEU A 1 213 ? 16.170 -15.148 -9.731 1.00 82.69 213 LEU A O 1
ATOM 1692 N N . LYS A 1 214 ? 16.590 -15.035 -11.936 1.00 83.50 214 LYS A N 1
ATOM 1693 C CA . LYS A 1 214 ? 18.038 -15.281 -11.808 1.00 83.50 214 LYS A CA 1
ATOM 1694 C C . L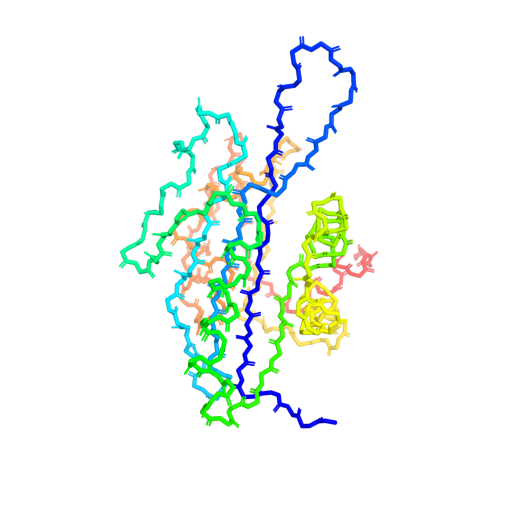YS A 1 214 ? 18.724 -14.163 -11.014 1.00 83.50 214 LYS A C 1
ATOM 1696 O O . LYS A 1 214 ? 19.457 -14.455 -10.070 1.00 83.50 214 LYS A O 1
ATOM 1701 N N . ILE A 1 215 ? 18.414 -12.907 -11.345 1.00 82.38 215 ILE A N 1
ATOM 1702 C CA . ILE A 1 215 ? 18.983 -11.716 -10.696 1.00 82.38 215 ILE A CA 1
ATOM 1703 C C . ILE A 1 215 ? 18.541 -11.629 -9.228 1.00 82.38 215 ILE A C 1
ATOM 1705 O O . ILE A 1 215 ? 19.380 -11.519 -8.338 1.00 82.38 215 ILE A O 1
ATOM 1709 N N . VAL A 1 216 ? 17.236 -11.739 -8.955 1.00 76.38 216 VAL A N 1
ATOM 1710 C CA . VAL A 1 216 ? 16.679 -11.602 -7.593 1.00 76.38 216 VAL A CA 1
ATOM 1711 C C . VAL A 1 216 ? 17.144 -12.719 -6.658 1.00 76.38 216 VAL A C 1
ATOM 1713 O O . VAL A 1 216 ? 17.302 -12.501 -5.459 1.00 76.38 216 VAL A O 1
ATOM 1716 N N . ARG A 1 217 ? 17.400 -13.921 -7.184 1.00 76.06 217 ARG A N 1
ATOM 1717 C CA . ARG A 1 217 ? 17.904 -15.058 -6.395 1.00 76.06 217 ARG A CA 1
ATOM 1718 C C . ARG A 1 217 ? 19.420 -15.017 -6.162 1.00 76.06 217 ARG A C 1
ATOM 1720 O O . ARG A 1 217 ? 19.954 -15.971 -5.605 1.00 76.06 217 ARG A O 1
ATOM 1727 N N . GLY A 1 218 ? 20.113 -13.957 -6.587 1.00 63.56 218 GLY A N 1
ATOM 1728 C CA . GLY A 1 218 ? 21.553 -13.784 -6.366 1.00 63.56 218 GLY A CA 1
ATOM 1729 C C . GLY A 1 218 ? 22.436 -14.737 -7.174 1.00 63.56 218 GLY A C 1
ATOM 1730 O O . GLY A 1 218 ? 23.625 -14.857 -6.891 1.00 63.56 218 GLY A O 1
ATOM 1731 N N . LYS A 1 219 ? 21.883 -15.421 -8.183 1.00 53.44 219 LYS A N 1
ATOM 1732 C CA . LYS A 1 219 ? 22.677 -16.192 -9.141 1.00 53.44 219 LYS A CA 1
ATOM 1733 C C . LYS A 1 219 ? 23.031 -15.265 -10.294 1.00 53.44 219 LYS A C 1
ATOM 1735 O O . LYS A 1 219 ? 22.330 -15.225 -11.305 1.00 53.44 219 LYS A O 1
ATOM 1740 N N . SER A 1 220 ? 24.091 -14.483 -10.108 1.00 49.50 220 SER A N 1
ATOM 1741 C CA . SER A 1 220 ? 24.749 -13.816 -11.230 1.00 49.50 220 SER A CA 1
ATOM 1742 C C . SER A 1 220 ? 25.134 -14.879 -12.261 1.00 49.50 220 SER A C 1
ATOM 1744 O O . SER A 1 220 ? 25.639 -15.940 -11.889 1.00 49.50 220 SER A O 1
ATOM 1746 N N . ALA A 1 221 ? 24.794 -14.616 -13.524 1.00 44.50 221 ALA A N 1
ATOM 1747 C CA . ALA A 1 221 ? 25.266 -15.397 -14.662 1.00 44.50 221 ALA A CA 1
ATOM 1748 C C . ALA A 1 221 ? 26.785 -15.268 -14.811 1.00 44.50 221 ALA A C 1
ATOM 1750 O O . ALA A 1 221 ? 27.303 -14.180 -14.462 1.00 44.50 221 ALA A O 1
#